Protein AF-A0A961YMP7-F1 (afdb_monomer_lite)

Secondary structure (DSSP, 8-state):
-HHHHHHHHHHHHHHGGG-SS---HHHHHHHHS-HHHHHHHHHHTTT--HHHHHHHHHHHTTSBTTB-HHHHHHHHHTT-TT--HHHHTTTS----TTHHHHHHHHHHHHTT--EEEETTEEEEEPPHHHHHH-TTS-SEEEEEB--TT--STTHHHHB-STT-HHHHHHHHHHHT---SEEEETT--S-EEEEEEEE---SS-----EEEEEEEEETTEEEEEEHHHHHHHHHH----S----------HHHHHHHHHHHHHTTHHHH-TT-SSEEEEEEEEEEE-------

Structure (mmCIF, N/CA/C/O backbone):
data_AF-A0A961YMP7-F1
#
_entry.id   AF-A0A961YMP7-F1
#
loop_
_atom_site.group_PDB
_atom_site.id
_atom_site.type_symbol
_atom_site.label_atom_id
_atom_site.label_alt_id
_atom_site.label_comp_id
_atom_site.label_asym_id
_atom_site.label_entity_id
_atom_site.label_seq_id
_atom_site.pdbx_PDB_ins_code
_atom_site.Cartn_x
_atom_site.Cartn_y
_atom_site.Cartn_z
_atom_site.occupancy
_atom_site.B_iso_or_equiv
_atom_site.auth_seq_id
_atom_site.auth_comp_id
_atom_site.auth_asym_id
_atom_site.auth_atom_id
_atom_site.pdbx_PDB_model_num
ATOM 1 N N . TRP A 1 1 ? 30.054 9.212 2.949 1.00 48.28 1 TRP A N 1
ATOM 2 C CA . TRP A 1 1 ? 29.609 8.802 4.290 1.00 48.28 1 TRP A CA 1
ATOM 3 C C . TRP A 1 1 ? 28.103 8.933 4.406 1.00 48.28 1 TRP A C 1
ATOM 5 O O . TRP A 1 1 ? 27.472 7.913 4.624 1.00 48.28 1 TRP A O 1
ATOM 15 N N . ASP A 1 2 ? 27.522 10.096 4.109 1.00 53.81 2 ASP A N 1
ATOM 16 C CA . ASP A 1 2 ? 26.065 10.318 4.203 1.00 53.81 2 ASP A CA 1
ATOM 17 C C . ASP A 1 2 ? 25.215 9.316 3.402 1.00 53.81 2 ASP A C 1
ATOM 19 O O . ASP A 1 2 ? 24.328 8.696 3.969 1.00 53.81 2 ASP A O 1
ATOM 23 N N . LEU A 1 3 ? 25.553 9.039 2.136 1.00 55.62 3 LEU A N 1
ATOM 24 C CA . LEU A 1 3 ? 24.831 8.044 1.317 1.00 55.62 3 LEU A CA 1
ATOM 25 C C . LEU A 1 3 ? 24.920 6.605 1.858 1.00 55.62 3 LEU A C 1
ATOM 27 O O . LEU A 1 3 ? 24.014 5.801 1.655 1.00 55.62 3 LEU A O 1
ATOM 31 N N . LEU A 1 4 ? 26.021 6.265 2.538 1.00 56.16 4 LEU A N 1
ATOM 32 C CA . LEU A 1 4 ? 26.195 4.948 3.153 1.00 56.16 4 LEU A CA 1
ATOM 33 C C . LEU A 1 4 ? 25.335 4.826 4.402 1.00 56.16 4 LEU A C 1
ATOM 35 O O . LEU A 1 4 ? 24.656 3.816 4.561 1.00 56.16 4 LEU A O 1
ATOM 39 N N . ASN A 1 5 ? 25.338 5.863 5.238 1.00 57.34 5 ASN A N 1
ATOM 40 C CA . ASN A 1 5 ? 24.474 5.930 6.407 1.00 57.34 5 ASN A CA 1
ATOM 41 C C . ASN A 1 5 ? 23.007 5.886 5.986 1.00 57.34 5 ASN A C 1
ATOM 43 O O . ASN A 1 5 ? 22.279 5.042 6.483 1.00 57.34 5 ASN A O 1
ATOM 47 N N . GLU A 1 6 ? 22.600 6.672 4.989 1.00 61.72 6 GLU A N 1
ATOM 48 C CA . GLU A 1 6 ? 21.224 6.679 4.487 1.00 61.72 6 GLU A CA 1
ATOM 49 C C . GLU A 1 6 ? 20.794 5.300 3.950 1.00 61.72 6 GLU A C 1
ATOM 51 O O . GLU A 1 6 ? 19.676 4.844 4.187 1.00 61.72 6 GLU A O 1
ATOM 56 N N . LYS A 1 7 ? 21.685 4.581 3.256 1.00 59.44 7 LYS A N 1
ATOM 57 C CA . LYS A 1 7 ? 21.391 3.231 2.755 1.00 59.44 7 LYS A CA 1
ATOM 58 C C . LYS A 1 7 ? 21.318 2.191 3.877 1.00 59.44 7 LYS A C 1
ATOM 60 O O . LYS A 1 7 ? 20.429 1.341 3.847 1.00 59.44 7 LYS A O 1
ATOM 65 N N . LEU A 1 8 ? 22.219 2.256 4.859 1.00 59.41 8 LEU A N 1
ATOM 66 C CA . LEU A 1 8 ? 22.187 1.387 6.038 1.00 59.41 8 LEU A CA 1
ATOM 67 C C . LEU A 1 8 ? 20.952 1.664 6.899 1.00 59.41 8 LEU A C 1
ATOM 69 O O . LEU A 1 8 ? 20.298 0.716 7.315 1.00 59.41 8 LEU A O 1
ATOM 73 N N . GLU A 1 9 ? 20.571 2.928 7.070 1.00 60.97 9 GLU A N 1
ATOM 74 C CA . GLU A 1 9 ? 19.338 3.338 7.745 1.00 60.97 9 GLU A CA 1
ATOM 75 C C . GLU A 1 9 ? 18.098 2.821 7.012 1.00 60.97 9 GLU A C 1
ATOM 77 O O . GLU A 1 9 ? 17.189 2.304 7.650 1.00 60.97 9 GLU A O 1
ATOM 82 N N . ARG A 1 10 ? 18.058 2.872 5.672 1.00 61.62 10 ARG A N 1
ATOM 83 C CA . ARG A 1 10 ? 16.953 2.290 4.885 1.00 61.62 10 ARG A CA 1
ATOM 84 C C . ARG A 1 10 ? 16.861 0.771 5.034 1.00 61.62 10 ARG A C 1
ATOM 86 O O . ARG A 1 10 ? 15.761 0.236 5.135 1.00 61.62 10 ARG A O 1
ATOM 93 N N . ILE A 1 11 ? 17.997 0.073 5.051 1.00 57.69 11 ILE A N 1
ATOM 94 C CA . ILE A 1 11 ? 18.047 -1.381 5.277 1.00 57.69 11 ILE A CA 1
ATOM 95 C C . ILE A 1 11 ? 17.602 -1.708 6.705 1.00 57.69 11 ILE A C 1
ATOM 97 O O . ILE A 1 11 ? 16.786 -2.605 6.907 1.00 57.69 11 ILE A O 1
ATOM 101 N N . GLN A 1 12 ? 18.081 -0.943 7.684 1.00 55.44 12 GLN A N 1
ATOM 102 C CA . GLN A 1 12 ? 17.675 -1.061 9.075 1.00 55.44 12 GLN A CA 1
ATOM 103 C C . GLN A 1 12 ? 16.184 -0.771 9.243 1.00 55.44 12 GLN A C 1
ATOM 105 O O . GLN A 1 12 ? 15.531 -1.508 9.958 1.00 55.44 12 GLN A O 1
ATOM 110 N N . LEU A 1 13 ? 15.610 0.207 8.540 1.00 57.31 13 LEU A N 1
ATOM 111 C CA . LEU A 1 13 ? 14.168 0.485 8.529 1.00 57.31 13 LEU A CA 1
ATOM 112 C C . LEU A 1 13 ? 13.344 -0.644 7.904 1.00 57.31 13 LEU A C 1
ATOM 114 O O . LEU A 1 13 ? 12.254 -0.952 8.379 1.00 57.31 13 LEU A O 1
ATOM 118 N N . ALA A 1 14 ? 13.856 -1.277 6.849 1.00 55.84 14 ALA A N 1
ATOM 119 C CA . ALA A 1 14 ? 13.194 -2.418 6.225 1.00 55.84 14 ALA A CA 1
ATOM 120 C C . ALA A 1 14 ? 13.209 -3.663 7.132 1.00 55.84 14 ALA A C 1
ATOM 122 O O . ALA A 1 14 ? 12.265 -4.450 7.112 1.00 55.84 14 ALA A O 1
ATOM 123 N N . LEU A 1 15 ? 14.266 -3.832 7.934 1.00 50.31 15 LEU A N 1
ATOM 124 C CA . LEU A 1 15 ? 14.482 -5.002 8.791 1.00 50.31 15 LEU A CA 1
ATOM 125 C C . LEU A 1 15 ? 14.046 -4.799 10.249 1.00 50.31 15 LEU A C 1
ATOM 127 O O . LEU A 1 15 ? 13.767 -5.780 10.931 1.00 50.31 15 LEU A O 1
ATOM 131 N N . SER A 1 16 ? 13.932 -3.556 10.723 1.00 51.56 16 SER A N 1
ATOM 132 C CA . SER A 1 16 ? 13.542 -3.218 12.100 1.00 51.56 16 SER A CA 1
ATOM 133 C C . SER A 1 16 ? 12.117 -3.643 12.426 1.00 51.56 16 SER A C 1
ATOM 135 O O . SER A 1 16 ? 11.803 -3.880 13.586 1.00 51.56 16 SER A O 1
ATOM 137 N N . SER A 1 17 ? 11.273 -3.811 11.406 1.00 49.66 17 SER A N 1
ATOM 138 C CA . SER A 1 17 ? 9.940 -4.408 11.541 1.00 49.66 17 SER A CA 1
ATOM 139 C C . SER A 1 17 ? 9.968 -5.874 12.006 1.00 49.66 17 SER A C 1
ATOM 141 O O . SER A 1 17 ? 8.943 -6.388 12.443 1.00 49.66 17 SER A O 1
ATOM 143 N N . VAL A 1 18 ? 11.127 -6.541 11.932 1.00 45.38 18 VAL A N 1
ATOM 144 C CA . VAL A 1 18 ? 11.309 -7.978 12.204 1.00 45.38 18 VAL A CA 1
ATOM 145 C C . VAL A 1 18 ? 12.296 -8.234 13.361 1.00 45.38 18 VAL A C 1
ATOM 147 O O . VAL A 1 18 ? 12.576 -9.384 13.689 1.00 45.38 18 VAL A O 1
ATOM 150 N N . MET A 1 19 ? 12.839 -7.190 13.997 1.00 46.59 19 MET A N 1
ATOM 151 C CA . MET A 1 19 ? 13.849 -7.313 15.061 1.00 46.59 19 MET A CA 1
ATOM 152 C C . MET A 1 19 ? 13.275 -6.912 16.430 1.00 46.59 19 MET A C 1
ATOM 154 O O . MET A 1 19 ? 12.762 -5.808 16.579 1.00 46.59 19 MET A O 1
ATOM 158 N N . GLU A 1 20 ? 13.381 -7.798 17.432 1.00 41.12 20 GLU A N 1
ATOM 159 C CA . GLU A 1 20 ? 12.905 -7.557 18.812 1.00 41.12 20 GLU A CA 1
ATOM 160 C C . GLU A 1 20 ? 13.875 -6.714 19.664 1.00 41.12 20 GLU A C 1
ATOM 162 O O . GLU A 1 20 ? 13.432 -5.996 20.558 1.00 41.12 20 GLU A O 1
ATOM 167 N N . GLU A 1 21 ? 15.183 -6.738 19.377 1.00 45.03 21 GLU A N 1
ATOM 168 C CA . GLU A 1 21 ? 16.189 -5.900 20.047 1.00 45.03 21 GLU A CA 1
ATOM 169 C C . GLU A 1 21 ? 17.047 -5.127 19.034 1.00 45.03 21 GLU A C 1
ATOM 171 O O . GLU A 1 21 ? 17.413 -5.634 17.970 1.00 45.03 21 GLU A O 1
ATOM 176 N N . GLN A 1 22 ? 17.361 -3.873 19.385 1.00 49.00 22 GLN A N 1
ATOM 177 C CA . GLN A 1 22 ? 18.214 -2.970 18.612 1.00 49.00 22 GLN A CA 1
ATOM 178 C C . GLN A 1 22 ? 19.672 -3.450 18.629 1.00 49.00 22 GLN A C 1
ATOM 180 O O . GLN A 1 22 ? 20.493 -2.952 19.398 1.00 49.00 22 GLN A O 1
ATOM 185 N N . GLU A 1 23 ? 20.026 -4.381 17.750 1.00 52.12 23 GLU A N 1
ATOM 186 C CA . GLU A 1 23 ? 21.413 -4.463 17.300 1.00 52.12 23 GLU A CA 1
ATOM 187 C C . GLU A 1 23 ? 21.659 -3.370 16.261 1.00 52.12 23 GLU A C 1
ATOM 189 O O . GLU A 1 23 ? 20.911 -3.215 15.292 1.00 52.12 23 GLU A O 1
ATOM 194 N N . ASP A 1 24 ? 22.711 -2.582 16.473 1.00 57.22 24 ASP A N 1
ATOM 195 C CA . ASP A 1 24 ? 23.112 -1.546 15.535 1.00 57.22 24 ASP A CA 1
ATOM 196 C C . ASP A 1 24 ? 23.738 -2.213 14.299 1.00 57.22 24 ASP A C 1
ATOM 198 O O . ASP A 1 24 ? 24.937 -2.498 14.237 1.00 57.22 24 ASP A O 1
ATOM 202 N N . ILE A 1 25 ? 22.887 -2.521 13.314 1.00 54.75 25 ILE A N 1
ATOM 203 C CA . ILE A 1 25 ? 23.261 -3.158 12.041 1.00 54.75 25 ILE A CA 1
ATOM 204 C C . ILE A 1 25 ? 24.378 -2.363 11.356 1.00 54.75 25 ILE A C 1
ATOM 206 O O . ILE A 1 25 ? 25.243 -2.950 10.703 1.00 54.75 25 ILE A O 1
ATOM 210 N N . SER A 1 26 ? 24.414 -1.039 11.549 1.00 51.09 26 SER A N 1
ATOM 211 C CA . SER A 1 26 ? 25.484 -0.193 11.030 1.00 51.09 26 SER A CA 1
ATOM 212 C C . SER A 1 26 ? 26.841 -0.563 11.645 1.00 51.09 26 SER A C 1
ATOM 214 O O . SER A 1 26 ? 27.797 -0.782 10.905 1.00 51.09 26 SER A O 1
ATOM 216 N N . GLN A 1 27 ? 26.921 -0.758 12.966 1.00 51.03 27 GLN A N 1
ATOM 217 C CA . GLN A 1 27 ? 28.137 -1.185 13.674 1.00 51.03 27 GLN A CA 1
ATOM 218 C C . GLN A 1 27 ? 28.570 -2.602 13.279 1.00 51.03 27 GLN A C 1
ATOM 220 O O . GLN A 1 27 ? 29.764 -2.857 13.129 1.00 51.03 27 GLN A O 1
ATOM 225 N N . LEU A 1 28 ? 27.621 -3.517 13.062 1.00 52.91 28 LEU A N 1
ATOM 226 C CA . LEU A 1 28 ? 27.904 -4.890 12.624 1.00 52.91 28 LEU A CA 1
ATOM 227 C C . LEU A 1 28 ? 28.474 -4.933 11.201 1.00 52.91 28 LEU A C 1
ATOM 229 O O . LEU A 1 28 ? 29.501 -5.568 10.954 1.00 52.91 28 LEU A O 1
ATOM 233 N N . VAL A 1 29 ? 27.847 -4.211 10.268 1.00 50.56 29 VAL A N 1
ATOM 234 C CA . VAL A 1 29 ? 28.303 -4.126 8.875 1.00 50.56 29 VAL A CA 1
ATOM 235 C C . VAL A 1 29 ? 29.637 -3.380 8.784 1.00 50.56 29 VAL A C 1
ATOM 237 O O . VAL A 1 29 ? 30.525 -3.824 8.057 1.00 50.56 29 VAL A O 1
ATOM 240 N N . ILE A 1 30 ? 29.825 -2.303 9.556 1.00 52.78 30 ILE A N 1
ATOM 241 C CA . ILE A 1 30 ? 31.086 -1.543 9.626 1.00 52.78 30 ILE A CA 1
ATOM 242 C C . ILE A 1 30 ? 32.205 -2.369 10.277 1.00 52.78 30 ILE A C 1
ATOM 244 O O . ILE A 1 30 ? 33.343 -2.318 9.816 1.00 52.78 30 ILE A O 1
ATOM 248 N N . GLY A 1 31 ? 31.900 -3.158 11.308 1.00 47.81 31 GLY A N 1
ATOM 249 C CA . GLY A 1 31 ? 32.867 -4.031 11.975 1.00 47.81 31 GLY A CA 1
ATOM 250 C C . GLY A 1 31 ? 33.333 -5.213 11.117 1.00 47.81 31 GLY A C 1
ATOM 251 O O . GLY A 1 31 ? 34.446 -5.703 11.308 1.00 47.81 31 GLY A O 1
ATOM 252 N N . MET A 1 32 ? 32.512 -5.664 10.160 1.00 45.12 32 MET A N 1
ATOM 253 C CA . MET A 1 32 ? 32.806 -6.813 9.290 1.00 45.12 32 MET A CA 1
ATOM 254 C C . MET A 1 32 ? 33.330 -6.438 7.903 1.00 45.12 32 MET A C 1
ATOM 256 O O . MET A 1 32 ? 34.133 -7.181 7.330 1.00 45.12 32 MET A O 1
ATOM 260 N N . ALA A 1 33 ? 32.896 -5.307 7.344 1.00 46.69 33 ALA A N 1
ATOM 261 C CA . ALA A 1 33 ? 33.472 -4.763 6.127 1.00 46.69 33 ALA A CA 1
ATOM 262 C C . ALA A 1 33 ? 34.900 -4.301 6.440 1.00 46.69 33 ALA A C 1
ATOM 264 O O . ALA A 1 33 ? 35.130 -3.178 6.866 1.00 46.69 33 ALA A O 1
ATOM 265 N N . GLY A 1 34 ? 35.886 -5.185 6.286 1.00 49.06 34 GLY A N 1
ATOM 266 C CA . GLY A 1 34 ? 37.283 -4.829 6.525 1.00 49.06 34 GLY A CA 1
ATOM 267 C C . GLY A 1 34 ? 37.702 -3.572 5.746 1.00 49.06 34 GLY A C 1
ATOM 268 O O . GLY A 1 34 ? 37.091 -3.212 4.736 1.00 49.06 34 GLY A O 1
ATOM 269 N N . ASN A 1 35 ? 38.788 -2.922 6.184 1.00 49.12 35 ASN A N 1
ATOM 270 C CA . ASN A 1 35 ? 39.293 -1.651 5.635 1.00 49.12 35 ASN A CA 1
ATOM 271 C C . ASN A 1 35 ? 39.404 -1.592 4.091 1.00 49.12 35 ASN A C 1
ATOM 273 O O . ASN A 1 35 ? 39.455 -0.500 3.530 1.00 49.12 35 ASN A O 1
ATOM 277 N N . SER A 1 36 ? 39.449 -2.730 3.388 1.00 46.66 36 SER A N 1
ATOM 278 C CA . SER A 1 36 ? 39.498 -2.813 1.924 1.00 46.66 36 SER A CA 1
ATOM 279 C C . SER A 1 36 ? 38.239 -2.289 1.224 1.00 46.66 36 SER A C 1
ATOM 281 O O . SER A 1 36 ? 38.380 -1.578 0.235 1.00 46.66 36 SER A O 1
ATOM 283 N N . LEU A 1 37 ? 37.035 -2.559 1.742 1.00 53.84 37 LEU A N 1
ATOM 284 C CA . LEU A 1 37 ? 35.782 -2.077 1.140 1.00 53.84 37 LEU A CA 1
ATOM 285 C C . LEU A 1 37 ? 35.683 -0.546 1.226 1.00 53.84 37 LEU A C 1
ATOM 287 O O . LEU A 1 37 ? 35.343 0.130 0.256 1.00 53.84 37 LEU A O 1
ATOM 291 N N . PHE A 1 38 ? 36.030 0.010 2.386 1.00 56.12 38 PHE A N 1
ATOM 292 C CA . PHE A 1 38 ? 36.036 1.454 2.603 1.00 56.12 38 PHE A CA 1
ATOM 293 C C . PHE A 1 38 ? 37.090 2.154 1.745 1.00 56.12 38 PHE A C 1
ATOM 295 O O . PHE A 1 38 ? 36.809 3.202 1.169 1.00 56.12 38 PHE A O 1
ATOM 302 N N . ASN A 1 39 ? 38.270 1.549 1.588 1.00 54.84 39 ASN A N 1
ATOM 303 C CA . ASN A 1 39 ? 39.307 2.074 0.703 1.00 54.84 39 ASN A CA 1
ATOM 304 C C . ASN A 1 39 ? 38.879 2.052 -0.772 1.00 54.84 39 ASN A C 1
ATOM 306 O O . ASN A 1 39 ? 39.210 2.977 -1.510 1.00 54.84 39 ASN A O 1
ATOM 310 N N . GLU A 1 40 ? 38.118 1.051 -1.211 1.00 56.97 40 GLU A N 1
ATOM 311 C CA . GLU A 1 40 ? 37.612 0.941 -2.585 1.00 56.97 40 GLU A CA 1
ATOM 312 C C . GLU A 1 40 ? 36.464 1.932 -2.861 1.00 56.97 40 GLU A C 1
ATOM 314 O O . GLU A 1 40 ? 36.505 2.671 -3.845 1.00 56.97 40 GLU A O 1
ATOM 319 N N . LEU A 1 41 ? 35.510 2.066 -1.931 1.00 58.28 41 LEU A N 1
ATOM 320 C CA . LEU A 1 41 ? 34.447 3.081 -1.998 1.00 58.28 41 LEU A CA 1
ATOM 321 C C . LEU A 1 41 ? 35.001 4.516 -1.960 1.00 58.28 41 LEU A C 1
ATOM 323 O O . LEU A 1 41 ? 34.471 5.418 -2.614 1.00 58.28 41 LEU A O 1
ATOM 327 N N . PHE A 1 42 ? 36.075 4.748 -1.204 1.00 57.69 42 PHE A N 1
ATOM 328 C CA . PHE A 1 42 ? 36.669 6.076 -1.052 1.00 57.69 42 PHE A CA 1
ATOM 329 C C . PHE A 1 42 ? 37.652 6.430 -2.174 1.00 57.69 42 PHE A C 1
ATOM 331 O O . PHE A 1 42 ? 37.742 7.590 -2.564 1.00 57.69 42 PHE A O 1
ATOM 338 N N . SER A 1 43 ? 38.365 5.450 -2.734 1.00 60.09 43 SER A N 1
ATOM 339 C CA . SER A 1 43 ? 39.231 5.673 -3.900 1.00 60.09 43 SER A CA 1
ATOM 340 C C . SER A 1 43 ? 38.429 5.808 -5.196 1.00 60.09 43 SER A C 1
ATOM 342 O O . SER A 1 43 ? 38.758 6.657 -6.021 1.00 60.09 43 SER A O 1
ATOM 344 N N . GLY A 1 44 ? 37.337 5.050 -5.350 1.00 55.53 44 GLY A N 1
ATOM 345 C CA . GLY A 1 44 ? 36.472 5.097 -6.531 1.00 55.53 44 GLY A CA 1
ATOM 346 C C . GLY A 1 44 ? 35.552 6.322 -6.615 1.00 55.53 44 GLY A C 1
ATOM 347 O O . GLY A 1 44 ? 35.072 6.647 -7.699 1.00 55.53 44 GLY A O 1
ATOM 348 N N . SER A 1 45 ? 35.340 7.031 -5.499 1.00 53.88 45 SER A N 1
ATOM 349 C CA . SER A 1 45 ? 34.538 8.264 -5.445 1.00 53.88 45 SER A CA 1
ATOM 350 C C . SER A 1 45 ? 35.340 9.547 -5.694 1.00 53.88 45 SER A C 1
ATOM 352 O O . SER A 1 45 ? 34.743 10.614 -5.867 1.00 53.88 45 SER A O 1
ATOM 354 N N . GLN A 1 46 ? 36.678 9.482 -5.757 1.00 48.56 46 GLN A N 1
ATOM 355 C CA . GLN A 1 46 ? 37.497 10.667 -6.020 1.00 48.56 46 GLN A CA 1
ATOM 356 C C . GLN A 1 46 ? 37.319 11.164 -7.461 1.00 48.56 46 GLN A C 1
ATOM 358 O O . GLN A 1 46 ? 37.624 10.467 -8.425 1.00 48.56 46 GLN A O 1
ATOM 363 N N . GLY A 1 47 ? 36.854 12.410 -7.602 1.00 54.91 47 GLY A N 1
ATOM 364 C CA . GLY A 1 47 ? 36.704 13.093 -8.893 1.00 54.91 47 GLY A CA 1
ATOM 365 C C . GLY A 1 47 ? 35.307 13.018 -9.520 1.00 54.91 47 GLY A C 1
ATOM 366 O O . GLY A 1 47 ? 35.111 13.555 -10.610 1.00 54.91 47 GLY A O 1
ATOM 367 N N . LEU A 1 48 ? 34.327 12.400 -8.850 1.00 58.19 48 LEU A N 1
ATOM 368 C CA . LEU A 1 48 ? 32.930 12.381 -9.296 1.00 58.19 48 LEU A CA 1
ATOM 369 C C . LEU A 1 48 ? 32.167 13.613 -8.786 1.00 58.19 48 LEU A C 1
ATOM 371 O O . LEU A 1 48 ? 32.295 14.010 -7.631 1.00 58.19 48 LEU A O 1
ATOM 375 N N . SER A 1 49 ? 31.352 14.223 -9.649 1.00 55.38 49 SER A N 1
ATOM 376 C CA . SER A 1 49 ? 30.436 15.307 -9.269 1.00 55.38 49 SER A CA 1
ATOM 377 C C . SER A 1 49 ? 29.271 14.772 -8.424 1.00 55.38 49 SER A C 1
ATOM 379 O O . SER A 1 49 ? 28.830 13.646 -8.660 1.00 55.38 49 SER A O 1
ATOM 381 N N . ASN A 1 50 ? 28.727 15.580 -7.500 1.00 54.00 50 ASN A N 1
ATOM 382 C CA . ASN A 1 50 ? 27.652 15.179 -6.569 1.00 54.00 50 ASN A CA 1
ATOM 383 C C . ASN A 1 50 ? 26.480 14.439 -7.248 1.00 54.00 50 ASN A C 1
ATOM 385 O O . ASN A 1 50 ? 26.047 13.406 -6.746 1.00 54.00 50 ASN A O 1
ATOM 389 N N . ASP A 1 51 ? 26.043 14.882 -8.431 1.00 54.31 51 ASP A N 1
ATOM 390 C CA . ASP A 1 51 ? 24.930 14.255 -9.169 1.00 54.31 51 ASP A CA 1
ATOM 391 C C . ASP A 1 51 ? 25.233 12.835 -9.683 1.00 54.31 51 ASP A C 1
ATOM 393 O O . ASP A 1 51 ? 24.331 12.019 -9.859 1.00 54.31 51 ASP A O 1
ATOM 397 N N . ARG A 1 52 ? 26.507 12.518 -9.946 1.00 56.25 52 ARG A N 1
ATOM 398 C CA . ARG A 1 52 ? 26.949 11.188 -10.412 1.00 56.25 52 ARG A CA 1
ATOM 399 C C . ARG A 1 52 ? 27.388 10.291 -9.266 1.00 56.25 52 ARG A C 1
ATOM 401 O O . ARG A 1 52 ? 27.457 9.078 -9.441 1.00 56.25 52 ARG A O 1
ATOM 408 N N . LEU A 1 53 ? 27.678 10.891 -8.115 1.00 53.09 53 LEU A N 1
ATOM 409 C CA . LEU A 1 53 ? 28.150 10.202 -6.928 1.00 53.09 53 LEU A CA 1
ATOM 410 C C . LEU A 1 53 ? 27.048 9.320 -6.334 1.00 53.09 53 LEU A C 1
ATOM 412 O O . LEU A 1 53 ? 27.350 8.195 -5.967 1.00 53.09 53 LEU A O 1
ATOM 416 N N . GLY A 1 54 ? 25.783 9.760 -6.351 1.00 55.25 54 GLY A N 1
ATOM 417 C CA . GLY A 1 54 ? 24.634 8.937 -5.942 1.00 55.25 54 GLY A CA 1
ATOM 418 C C . GLY A 1 54 ? 24.465 7.676 -6.796 1.00 55.25 54 GLY A C 1
ATOM 419 O O . GLY A 1 54 ? 24.524 6.567 -6.280 1.00 55.25 54 GLY A O 1
ATOM 420 N N . ALA A 1 55 ? 24.374 7.829 -8.120 1.00 57.88 55 ALA A N 1
ATOM 421 C CA . ALA A 1 55 ? 24.202 6.697 -9.037 1.00 57.88 55 ALA A CA 1
ATOM 422 C C . ALA A 1 55 ? 25.403 5.730 -9.040 1.00 57.88 55 ALA A C 1
ATOM 424 O O . ALA A 1 55 ? 25.228 4.513 -9.098 1.00 57.88 55 ALA A O 1
ATOM 425 N N . TRP A 1 56 ? 26.627 6.263 -8.959 1.00 62.03 56 TRP A N 1
ATOM 426 C CA . TRP A 1 56 ? 27.836 5.451 -8.818 1.00 62.03 56 TRP A CA 1
ATOM 427 C C . TRP A 1 56 ? 27.866 4.719 -7.473 1.00 62.03 56 TRP A C 1
ATOM 429 O O . TRP A 1 56 ? 28.210 3.541 -7.431 1.00 62.03 56 TRP A O 1
ATOM 439 N N . PHE A 1 57 ? 27.467 5.388 -6.388 1.00 57.56 57 PHE A N 1
ATOM 440 C CA . PHE A 1 57 ? 27.403 4.802 -5.054 1.00 57.56 57 PHE A CA 1
ATOM 441 C C . PHE A 1 57 ? 26.358 3.686 -4.984 1.00 57.56 57 PHE A C 1
ATOM 443 O O . PHE A 1 57 ? 26.664 2.612 -4.472 1.00 57.56 57 PHE A O 1
ATOM 450 N N . ASP A 1 58 ? 25.168 3.884 -5.554 1.00 58.09 58 ASP A N 1
ATOM 451 C CA . ASP A 1 58 ? 24.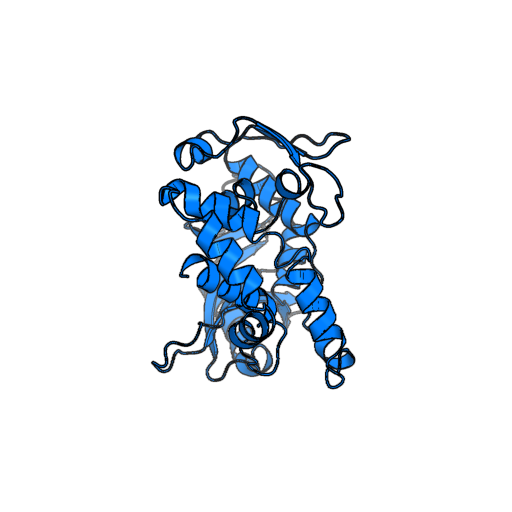119 2.862 -5.624 1.00 58.09 58 ASP A CA 1
ATOM 452 C C . ASP A 1 58 ? 24.580 1.623 -6.397 1.00 58.09 58 ASP A C 1
ATOM 454 O O . ASP A 1 58 ? 24.338 0.496 -5.962 1.00 58.09 58 ASP A O 1
ATOM 458 N N . GLN A 1 59 ? 25.310 1.829 -7.496 1.00 57.41 59 GLN A N 1
ATOM 459 C CA . GLN A 1 59 ? 25.894 0.759 -8.300 1.00 57.41 59 GLN A CA 1
ATOM 460 C C . GLN A 1 59 ? 27.052 0.046 -7.581 1.00 57.41 59 GLN A C 1
ATOM 462 O O . GLN A 1 59 ? 27.124 -1.180 -7.608 1.00 57.41 59 GLN A O 1
ATOM 467 N N . ALA A 1 60 ? 27.942 0.787 -6.917 1.00 52.53 60 ALA A N 1
ATOM 468 C CA . ALA A 1 60 ? 29.095 0.242 -6.197 1.00 52.53 60 ALA A CA 1
ATOM 469 C C . ALA A 1 60 ? 28.692 -0.495 -4.908 1.00 52.53 60 ALA A C 1
ATOM 471 O O . ALA A 1 60 ? 29.341 -1.457 -4.511 1.00 52.53 60 ALA A O 1
ATOM 472 N N . THR A 1 61 ? 27.598 -0.075 -4.269 1.00 52.81 61 THR A N 1
ATOM 473 C CA . THR A 1 61 ? 27.056 -0.693 -3.047 1.00 52.81 61 THR A CA 1
ATOM 474 C C . THR A 1 61 ? 25.922 -1.680 -3.316 1.00 52.81 61 THR A C 1
ATOM 476 O O . THR A 1 61 ? 25.281 -2.148 -2.376 1.00 52.81 61 THR A O 1
ATOM 479 N N . ALA A 1 62 ? 25.647 -2.006 -4.583 1.00 50.12 62 ALA A N 1
ATOM 480 C CA . ALA A 1 62 ? 24.766 -3.118 -4.943 1.00 50.12 62 ALA A CA 1
ATOM 481 C C . ALA A 1 62 ? 25.338 -4.469 -4.467 1.00 50.12 62 ALA A C 1
ATOM 483 O O . ALA A 1 62 ? 24.590 -5.402 -4.200 1.00 50.12 62 ALA A O 1
ATOM 484 N N . THR A 1 63 ? 26.661 -4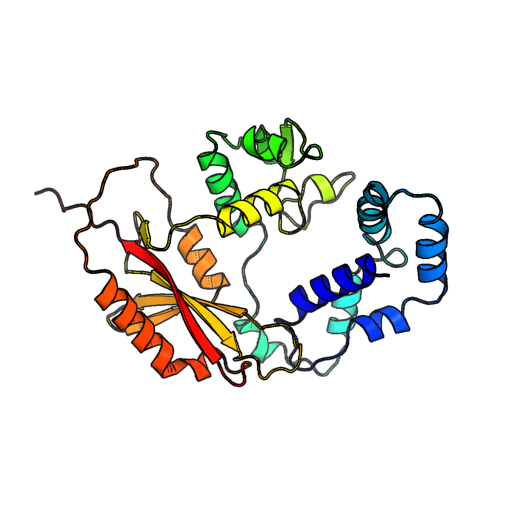.549 -4.299 1.00 48.72 63 THR A N 1
ATOM 485 C CA . THR A 1 63 ? 27.375 -5.696 -3.729 1.00 48.72 63 THR A CA 1
ATOM 486 C C . THR A 1 63 ? 28.422 -5.188 -2.740 1.00 48.72 63 THR A C 1
ATOM 488 O O . THR A 1 63 ? 29.392 -4.555 -3.154 1.00 48.72 63 THR A O 1
ATOM 491 N N . LEU A 1 64 ? 28.271 -5.452 -1.441 1.00 46.28 64 LEU A N 1
ATOM 492 C CA . LEU A 1 64 ? 29.323 -5.146 -0.464 1.00 46.28 64 LEU A CA 1
ATOM 493 C C . LEU A 1 64 ? 30.307 -6.324 -0.451 1.00 46.28 64 LEU A C 1
ATOM 495 O O . LEU A 1 64 ? 29.962 -7.428 -0.038 1.00 46.28 64 LEU A O 1
ATOM 499 N N . GLY A 1 65 ? 31.528 -6.120 -0.957 1.00 46.22 65 GLY A N 1
ATOM 500 C CA . GLY A 1 65 ? 32.577 -7.151 -0.950 1.00 46.22 65 GLY A CA 1
ATOM 501 C C . GLY A 1 65 ? 32.293 -8.359 -1.854 1.00 46.22 65 GLY A C 1
ATOM 502 O O . GLY A 1 65 ? 32.744 -9.465 -1.564 1.00 46.22 65 GLY A O 1
ATOM 503 N N . GLY A 1 66 ? 31.526 -8.169 -2.935 1.00 46.59 66 GLY A N 1
ATOM 504 C CA . GLY A 1 66 ? 31.175 -9.233 -3.884 1.00 46.59 66 GLY A CA 1
ATOM 505 C C . GLY A 1 66 ? 30.017 -10.139 -3.446 1.00 46.59 66 GLY A C 1
ATOM 506 O O . GLY A 1 66 ? 29.747 -11.127 -4.125 1.00 46.59 66 GLY A O 1
ATOM 507 N N . ARG A 1 67 ? 29.323 -9.810 -2.347 1.00 44.47 67 ARG A N 1
ATOM 508 C CA . ARG A 1 67 ? 28.085 -10.474 -1.912 1.00 44.47 67 ARG A CA 1
ATOM 509 C C . ARG A 1 67 ? 26.938 -9.474 -1.802 1.00 44.47 67 ARG A C 1
ATOM 511 O O . ARG A 1 67 ? 27.158 -8.287 -1.547 1.00 44.47 67 ARG A O 1
ATOM 518 N N . ASP A 1 68 ? 25.721 -9.956 -2.032 1.00 49.78 68 ASP A N 1
ATOM 519 C CA . ASP A 1 68 ? 24.504 -9.175 -1.833 1.00 49.78 68 ASP A CA 1
ATOM 520 C C . ASP A 1 68 ? 24.350 -8.869 -0.331 1.00 49.78 68 ASP A C 1
ATOM 522 O O . ASP A 1 68 ? 24.514 -9.737 0.534 1.00 49.78 68 ASP A O 1
ATOM 526 N N . VAL A 1 69 ? 24.094 -7.601 -0.016 1.00 48.56 69 VAL A N 1
ATOM 527 C CA . VAL A 1 69 ? 23.963 -7.091 1.357 1.00 48.56 69 VAL A CA 1
ATOM 528 C C . VAL A 1 69 ? 22.780 -7.743 2.064 1.00 48.56 69 VAL A C 1
ATOM 530 O O . VAL A 1 69 ? 22.873 -8.102 3.235 1.00 48.56 69 VAL A O 1
ATOM 533 N N . VAL A 1 70 ? 21.686 -7.950 1.336 1.00 45.97 70 VAL A N 1
ATOM 534 C CA . VAL A 1 70 ? 20.466 -8.581 1.837 1.00 45.97 70 VAL A CA 1
ATOM 535 C C . VAL A 1 70 ? 20.708 -10.065 2.090 1.00 45.97 70 VAL A C 1
ATOM 537 O O . VAL A 1 70 ? 20.236 -10.600 3.089 1.00 45.97 70 VAL A O 1
ATOM 540 N N . GLU A 1 71 ? 21.482 -10.728 1.230 1.00 49.91 71 GLU A N 1
ATOM 541 C CA . GLU A 1 71 ? 21.847 -12.140 1.392 1.00 49.91 71 GLU A CA 1
ATOM 542 C C . GLU A 1 71 ? 22.803 -12.347 2.573 1.00 49.91 71 GLU A C 1
ATOM 544 O O . GLU A 1 71 ? 22.594 -13.243 3.386 1.00 49.91 71 GLU A O 1
ATOM 549 N N . THR A 1 72 ? 23.775 -11.450 2.750 1.00 52.06 72 THR A N 1
ATOM 550 C CA . THR A 1 72 ? 24.708 -11.470 3.889 1.00 52.06 72 THR A CA 1
ATOM 551 C C . THR A 1 72 ? 23.974 -11.256 5.214 1.00 52.06 72 THR A C 1
ATOM 553 O O . THR A 1 72 ? 24.218 -11.969 6.186 1.00 52.06 72 THR A O 1
ATOM 556 N N . VAL A 1 73 ? 23.026 -10.314 5.252 1.00 49.75 73 VAL A N 1
ATOM 557 C CA . VAL A 1 73 ? 22.187 -10.063 6.432 1.00 49.75 73 VAL A CA 1
ATOM 558 C C . VAL A 1 73 ? 21.220 -11.226 6.689 1.00 49.75 73 VAL A C 1
ATOM 560 O O . VAL A 1 73 ? 21.022 -11.614 7.837 1.00 49.75 73 VAL A O 1
ATOM 563 N N . ARG A 1 74 ? 20.677 -11.855 5.639 1.00 45.94 74 ARG A N 1
ATOM 564 C CA . ARG A 1 74 ? 19.829 -13.056 5.740 1.00 45.94 74 ARG A CA 1
ATOM 565 C C . ARG A 1 74 ? 20.597 -14.272 6.273 1.00 45.94 74 ARG A C 1
ATOM 567 O O . ARG A 1 74 ? 20.047 -15.009 7.086 1.00 45.94 74 ARG A O 1
ATOM 574 N N . GLU A 1 75 ? 21.843 -14.485 5.850 1.00 50.66 75 GLU A N 1
ATOM 575 C CA . GLU A 1 75 ? 22.713 -15.548 6.378 1.00 50.66 75 GLU A CA 1
ATOM 576 C C . GLU A 1 75 ? 23.130 -15.287 7.835 1.00 50.66 75 GLU A C 1
ATOM 578 O O . GLU A 1 75 ? 23.173 -16.220 8.637 1.00 50.66 75 GLU A O 1
ATOM 583 N N . LEU A 1 76 ? 23.388 -14.025 8.199 1.00 44.62 76 LEU A N 1
ATOM 584 C CA . LEU A 1 76 ? 23.707 -13.615 9.571 1.00 44.62 76 LEU A CA 1
ATOM 585 C C . LEU A 1 76 ? 22.521 -13.818 10.519 1.00 44.62 76 LEU A C 1
ATOM 587 O O . LEU A 1 76 ? 22.675 -14.475 11.547 1.00 44.62 76 LEU A O 1
ATOM 591 N N . LEU A 1 77 ? 21.328 -13.351 10.143 1.00 44.06 77 LEU A N 1
ATOM 592 C CA . LEU A 1 77 ? 20.093 -13.571 10.907 1.00 44.06 77 LEU A CA 1
ATOM 593 C C . LEU A 1 77 ? 19.691 -15.057 10.947 1.00 44.06 77 LEU A C 1
ATOM 595 O O . LEU A 1 77 ? 19.073 -15.504 11.908 1.00 44.06 77 LEU A O 1
ATOM 599 N N . GLY A 1 78 ? 20.090 -15.844 9.941 1.00 39.09 78 GLY A N 1
ATOM 600 C CA . GLY A 1 78 ? 19.904 -17.297 9.900 1.00 39.09 78 GLY A CA 1
ATOM 601 C C . GLY A 1 78 ? 20.809 -18.096 10.847 1.00 39.09 78 GLY A C 1
ATOM 602 O O . GLY A 1 78 ? 20.518 -19.261 11.108 1.00 39.09 78 GLY A O 1
ATOM 603 N N . ASN A 1 79 ? 21.878 -17.494 11.385 1.00 38.53 79 ASN A N 1
ATOM 604 C CA . ASN A 1 79 ? 22.824 -18.155 12.293 1.00 38.53 79 ASN A CA 1
ATOM 605 C C . ASN A 1 79 ? 22.683 -17.735 13.766 1.00 38.53 79 ASN A C 1
ATOM 607 O O . ASN A 1 79 ? 23.333 -18.329 14.631 1.00 38.53 79 ASN A O 1
ATOM 611 N N . VAL A 1 80 ? 21.829 -16.760 14.096 1.00 37.06 80 VAL A N 1
ATOM 612 C CA . VAL A 1 80 ? 21.595 -16.381 15.496 1.00 37.06 80 VAL A CA 1
ATOM 613 C C . VAL A 1 80 ? 20.672 -17.416 16.135 1.00 37.06 80 VAL A C 1
ATOM 615 O O . VAL A 1 80 ? 19.453 -17.389 15.990 1.00 37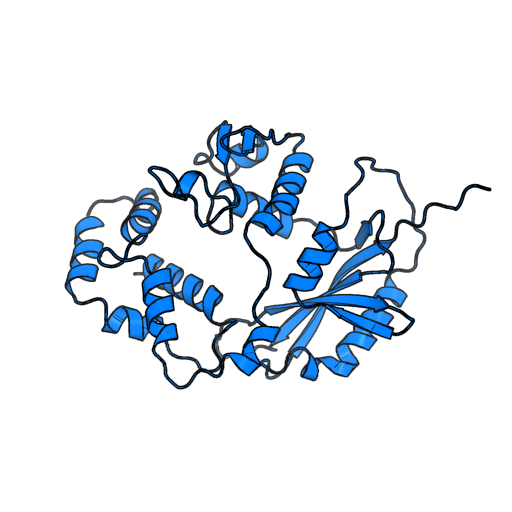.06 80 VAL A O 1
ATOM 618 N N . SER A 1 81 ? 21.267 -18.356 16.868 1.00 36.91 81 SER A N 1
ATOM 619 C CA . SER A 1 81 ? 20.619 -19.508 17.518 1.00 36.91 81 SER A CA 1
ATOM 620 C C . SER A 1 81 ? 19.685 -19.140 18.694 1.00 36.91 81 SER A C 1
ATOM 622 O O . SER A 1 81 ? 19.524 -19.917 19.634 1.00 36.91 81 SER A O 1
ATOM 624 N N . ARG A 1 82 ? 19.087 -17.944 18.666 1.00 38.53 82 ARG A N 1
ATOM 625 C CA . ARG A 1 82 ? 18.140 -17.402 19.652 1.00 38.53 82 ARG A CA 1
ATOM 626 C C . ARG A 1 82 ? 16.867 -16.818 19.025 1.00 38.53 82 ARG A C 1
ATOM 628 O O . ARG A 1 82 ? 16.134 -16.119 19.706 1.00 38.53 82 ARG A O 1
ATOM 635 N N . PHE A 1 83 ? 16.586 -17.120 17.759 1.00 37.22 83 PHE A N 1
ATOM 636 C CA . PHE A 1 83 ? 15.354 -16.696 17.094 1.00 37.22 83 PHE A CA 1
ATOM 637 C C . PHE A 1 83 ? 14.301 -17.809 17.107 1.00 37.22 83 PHE A C 1
ATOM 639 O O . PHE A 1 83 ? 14.479 -18.850 16.470 1.00 37.22 83 PHE A O 1
ATOM 646 N N . ASP A 1 84 ? 13.186 -17.582 17.806 1.00 35.97 84 ASP A N 1
ATOM 647 C CA . ASP A 1 84 ? 12.027 -18.476 17.766 1.00 35.97 84 ASP A CA 1
ATOM 648 C C . ASP A 1 84 ? 11.055 -18.055 16.649 1.00 35.97 84 ASP A C 1
ATOM 650 O O . ASP A 1 84 ? 10.074 -17.331 16.836 1.00 35.97 84 ASP A O 1
ATOM 654 N N . PHE A 1 85 ? 11.340 -18.536 15.437 1.00 35.69 85 PHE A N 1
ATOM 655 C CA . PHE A 1 85 ? 10.520 -18.313 14.242 1.00 35.69 85 PHE A CA 1
ATOM 656 C C . PHE A 1 85 ? 9.087 -18.869 14.354 1.00 35.69 85 PHE A C 1
ATOM 658 O O . PHE A 1 85 ? 8.253 -18.564 13.497 1.00 35.69 85 PHE A O 1
ATOM 665 N N . GLN A 1 86 ? 8.763 -19.672 15.378 1.00 34.31 86 GLN A N 1
ATOM 666 C CA . GLN A 1 86 ? 7.403 -20.190 15.561 1.00 34.31 86 GLN A CA 1
ATOM 667 C C . GLN A 1 86 ? 6.424 -19.128 16.083 1.00 34.31 86 GLN A C 1
ATOM 669 O O . GLN A 1 86 ? 5.227 -19.235 15.806 1.00 34.31 86 GLN A O 1
ATOM 674 N N . GLN A 1 87 ? 6.906 -18.087 16.777 1.00 37.38 87 GLN A N 1
ATOM 675 C CA . GLN A 1 87 ? 6.065 -16.976 17.247 1.00 37.38 87 GLN A CA 1
ATOM 676 C C . GLN A 1 87 ? 5.943 -15.837 16.217 1.00 37.38 87 GLN A C 1
ATOM 678 O O . GLN A 1 87 ? 4.840 -15.331 16.018 1.00 37.38 87 GLN A O 1
ATOM 683 N N . VAL A 1 88 ? 7.014 -15.510 15.480 1.00 36.22 88 VAL A N 1
ATOM 684 C CA . VAL A 1 88 ? 7.068 -14.366 14.532 1.00 36.22 88 VAL A CA 1
ATOM 685 C C . VAL A 1 88 ? 6.423 -14.661 13.164 1.00 36.22 88 VAL A C 1
ATOM 687 O O . VAL A 1 88 ? 6.077 -13.752 12.412 1.00 36.22 88 VAL A O 1
ATOM 690 N N . GLY A 1 89 ? 6.170 -15.930 12.825 1.00 36.19 89 GLY A N 1
ATOM 691 C CA . GLY A 1 89 ? 5.566 -16.311 11.537 1.00 36.19 89 GLY A CA 1
ATOM 692 C C . GLY A 1 89 ? 4.155 -15.751 11.270 1.00 36.19 89 GLY A C 1
ATOM 693 O O . GLY A 1 89 ? 3.659 -15.857 10.146 1.00 36.19 89 GLY A O 1
ATOM 694 N N . LYS A 1 90 ? 3.491 -15.173 12.282 1.00 41.84 90 LYS A N 1
ATOM 695 C CA . LYS A 1 90 ? 2.192 -14.496 12.136 1.00 41.84 90 LYS A CA 1
ATOM 696 C C . LYS A 1 90 ? 2.309 -13.027 11.727 1.00 41.84 90 LYS A C 1
ATOM 698 O O . LYS A 1 90 ? 1.431 -12.564 11.005 1.00 41.84 90 LYS A O 1
ATOM 703 N N . ASP A 1 91 ? 3.364 -12.336 12.154 1.00 44.75 91 ASP A N 1
ATOM 704 C CA . ASP A 1 91 ? 3.557 -10.901 11.906 1.00 44.75 91 ASP A CA 1
ATOM 705 C C . ASP A 1 91 ? 4.433 -10.621 10.675 1.00 44.75 91 ASP A C 1
ATOM 707 O O . ASP A 1 91 ? 4.517 -9.483 10.221 1.00 44.75 91 ASP A O 1
ATOM 711 N N . LEU A 1 92 ? 5.042 -11.655 10.079 1.00 46.97 92 LEU A N 1
ATOM 712 C CA . LEU A 1 92 ? 5.776 -11.501 8.826 1.00 46.97 92 LEU A CA 1
ATOM 713 C C . LEU A 1 92 ? 4.807 -11.166 7.672 1.00 46.97 92 LEU A C 1
ATOM 715 O O . LEU A 1 92 ? 3.866 -11.938 7.438 1.00 46.97 92 LEU A O 1
ATOM 719 N N . PRO A 1 93 ? 5.046 -10.084 6.904 1.00 57.84 93 PRO A N 1
ATOM 720 C CA . PRO A 1 93 ? 4.248 -9.769 5.728 1.00 57.84 93 PRO A CA 1
ATOM 721 C C . PRO A 1 93 ? 4.251 -10.950 4.755 1.00 57.84 93 PRO A C 1
ATOM 723 O O . PRO A 1 93 ? 5.302 -11.393 4.291 1.00 57.84 93 PRO A O 1
ATOM 726 N N . LYS A 1 94 ? 3.062 -11.462 4.430 1.00 66.00 94 LYS A N 1
ATOM 727 C CA . LYS A 1 94 ? 2.883 -12.571 3.472 1.00 66.00 94 LYS A CA 1
ATOM 728 C C . LYS A 1 94 ? 2.696 -12.088 2.032 1.00 66.00 94 LYS A C 1
ATOM 730 O O . LYS A 1 94 ? 2.234 -12.848 1.187 1.00 66.00 94 LYS A O 1
ATOM 735 N N . VAL A 1 95 ? 3.008 -10.820 1.787 1.00 72.56 95 VAL A N 1
ATOM 736 C CA . VAL A 1 95 ? 2.903 -10.150 0.489 1.00 72.56 95 VAL A CA 1
ATOM 737 C C . VAL A 1 95 ? 4.235 -10.208 -0.250 1.00 72.56 95 VAL A C 1
ATOM 739 O O . VAL A 1 95 ? 5.303 -10.174 0.364 1.00 72.56 95 VAL A O 1
ATOM 742 N N . ASP A 1 96 ? 4.170 -10.273 -1.573 1.00 75.69 96 ASP A N 1
ATOM 743 C CA . ASP A 1 96 ? 5.343 -10.309 -2.448 1.00 75.69 96 ASP A CA 1
ATOM 744 C C . ASP A 1 96 ? 5.237 -9.240 -3.553 1.00 75.69 96 ASP A C 1
ATOM 746 O O . ASP A 1 96 ? 4.245 -8.518 -3.651 1.00 75.69 96 ASP A O 1
ATOM 750 N N . LEU A 1 97 ? 6.265 -9.093 -4.395 1.00 82.31 97 LEU A N 1
ATOM 751 C CA . LEU A 1 97 ? 6.274 -8.105 -5.480 1.00 82.31 97 LEU A CA 1
ATOM 752 C C . LEU A 1 97 ? 5.027 -8.138 -6.379 1.00 82.31 97 LEU A C 1
ATOM 754 O O . LEU A 1 97 ? 4.561 -7.050 -6.723 1.00 82.31 97 LEU A O 1
ATOM 758 N N . PRO A 1 98 ? 4.452 -9.298 -6.758 1.00 85.25 98 PRO A N 1
ATOM 759 C CA . PRO A 1 98 ? 3.245 -9.326 -7.584 1.00 85.25 98 PRO A CA 1
ATOM 760 C C . PRO A 1 98 ? 2.060 -8.561 -6.982 1.00 85.25 98 PRO A C 1
ATOM 762 O O . PRO A 1 98 ? 1.256 -7.995 -7.724 1.00 85.25 98 PRO A O 1
ATOM 765 N N . ASP A 1 99 ? 1.973 -8.470 -5.651 1.00 83.00 99 ASP A N 1
ATOM 766 C CA . ASP A 1 99 ? 0.914 -7.717 -4.971 1.00 83.00 99 ASP A CA 1
ATOM 767 C C . ASP A 1 99 ? 1.013 -6.206 -5.226 1.00 83.00 99 ASP A C 1
ATOM 769 O O . ASP A 1 99 ? 0.025 -5.484 -5.097 1.00 83.00 99 ASP A O 1
ATOM 773 N N . LEU A 1 100 ? 2.183 -5.718 -5.646 1.00 88.56 100 LEU A N 1
ATOM 774 C CA . LEU A 1 100 ? 2.419 -4.317 -5.991 1.00 88.56 100 LEU A CA 1
ATOM 775 C C . LEU A 1 100 ? 2.039 -3.980 -7.441 1.00 88.56 100 LEU A C 1
ATOM 777 O O . LEU A 1 100 ? 1.898 -2.800 -7.782 1.00 88.56 100 LEU A O 1
ATOM 781 N N . GLU A 1 101 ? 1.838 -4.985 -8.303 1.00 89.88 101 GLU A N 1
ATOM 782 C CA . GLU A 1 101 ? 1.511 -4.769 -9.718 1.00 89.88 101 GLU A CA 1
ATOM 783 C C . GLU A 1 101 ? 0.197 -4.001 -9.878 1.00 89.88 101 GLU A C 1
ATOM 785 O O . GLU A 1 101 ? 0.090 -3.111 -10.730 1.00 89.88 101 GLU A O 1
ATOM 790 N N . ARG A 1 102 ? -0.809 -4.325 -9.052 1.00 87.88 102 ARG A N 1
ATOM 791 C CA . ARG A 1 102 ? -2.130 -3.682 -9.109 1.00 87.88 102 ARG A CA 1
ATOM 792 C C . ARG A 1 102 ? -2.026 -2.198 -8.802 1.00 87.88 102 ARG A C 1
ATOM 794 O O . ARG A 1 102 ? -2.475 -1.388 -9.613 1.00 87.88 102 ARG A O 1
ATOM 801 N N . PHE A 1 103 ? -1.367 -1.848 -7.698 1.00 89.88 103 PHE A N 1
ATOM 802 C CA . PHE A 1 103 ? -1.075 -0.459 -7.347 1.00 89.88 103 PHE A CA 1
ATOM 803 C C . PHE A 1 103 ? -0.420 0.279 -8.520 1.00 89.88 103 PHE A C 1
ATOM 805 O O . PHE A 1 103 ? -0.949 1.284 -8.997 1.00 89.88 103 PHE A O 1
ATOM 812 N N . PHE A 1 104 ? 0.677 -0.267 -9.052 1.00 90.31 104 PHE A N 1
ATOM 813 C CA . PHE A 1 104 ? 1.417 0.371 -10.137 1.00 90.31 104 PHE A CA 1
ATOM 814 C C . PHE A 1 104 ? 0.558 0.572 -11.392 1.00 90.31 104 PHE A C 1
ATOM 816 O O . PHE A 1 104 ? 0.526 1.657 -11.977 1.00 90.31 104 PHE A O 1
ATOM 823 N N . THR A 1 105 ? -0.200 -0.455 -11.776 1.00 89.69 105 THR A N 1
ATOM 824 C CA . THR A 1 105 ? -1.101 -0.410 -12.933 1.00 89.69 105 THR A CA 1
ATOM 825 C C . THR A 1 105 ? -2.164 0.672 -12.782 1.00 89.69 105 THR A C 1
ATOM 827 O O . THR A 1 105 ? -2.452 1.393 -13.745 1.00 89.69 105 THR A O 1
ATOM 830 N N . HIS A 1 106 ? -2.734 0.825 -11.587 1.00 86.62 106 HIS A N 1
ATOM 831 C CA . HIS A 1 106 ? -3.745 1.841 -11.315 1.00 86.62 106 HIS A CA 1
ATOM 832 C C . HIS A 1 106 ? -3.172 3.253 -11.349 1.00 86.62 106 HIS A C 1
ATOM 834 O O . HIS A 1 106 ? -3.753 4.119 -12.009 1.00 86.62 106 HIS A O 1
ATOM 840 N N . THR A 1 107 ? -2.016 3.480 -10.726 1.00 88.62 107 THR A N 1
ATOM 841 C CA . THR A 1 107 ? -1.370 4.797 -10.730 1.00 88.62 107 THR A CA 1
ATOM 842 C C . THR A 1 107 ? -1.043 5.235 -12.156 1.00 88.62 107 THR A C 1
ATOM 844 O O . THR A 1 107 ? -1.392 6.340 -12.562 1.00 88.62 107 THR A O 1
ATOM 847 N N . VAL A 1 108 ? -0.490 4.338 -12.974 1.00 89.19 108 VAL A N 1
ATOM 848 C CA . VAL A 1 108 ? -0.204 4.599 -14.394 1.00 89.19 108 VAL A CA 1
ATOM 849 C C . VAL A 1 108 ? -1.479 4.883 -15.196 1.00 89.19 108 VAL A C 1
ATOM 851 O O . VAL A 1 108 ? -1.499 5.777 -16.046 1.00 89.19 108 VAL A O 1
ATOM 854 N N . SER A 1 109 ? -2.559 4.147 -14.924 1.00 86.94 109 SER A N 1
ATOM 855 C CA . SER A 1 109 ? -3.835 4.313 -15.630 1.00 86.94 109 SER A CA 1
ATOM 856 C C . SER A 1 109 ? -4.484 5.675 -15.375 1.00 86.94 109 SER A C 1
ATOM 858 O O . SER A 1 109 ? -5.123 6.212 -16.281 1.00 86.94 109 SER A O 1
ATOM 860 N N . ARG A 1 110 ? -4.281 6.276 -14.191 1.00 85.00 110 ARG A N 1
ATOM 861 C CA . ARG A 1 110 ? -4.747 7.644 -13.880 1.00 85.00 110 ARG A CA 1
ATOM 862 C C . ARG A 1 110 ? -4.122 8.701 -14.793 1.00 85.00 110 ARG A C 1
ATOM 864 O O . ARG A 1 110 ? -4.783 9.677 -15.123 1.00 85.00 110 ARG A O 1
ATOM 871 N N . HIS A 1 111 ? -2.910 8.448 -15.285 1.00 86.88 111 HIS A N 1
ATOM 872 C CA . HIS A 1 111 ? -2.213 9.285 -16.270 1.00 86.88 111 HIS A CA 1
ATOM 873 C C . HIS A 1 111 ? -2.611 9.000 -17.725 1.00 86.88 111 HIS A C 1
ATOM 875 O O . HIS A 1 111 ? -1.921 9.399 -18.664 1.00 86.88 111 HIS A O 1
ATOM 881 N N . GLY A 1 112 ? -3.685 8.236 -17.949 1.00 84.31 112 GLY A N 1
ATOM 882 C CA . GLY A 1 112 ? -4.135 7.858 -19.289 1.00 84.31 112 GLY A CA 1
ATOM 883 C C . GLY A 1 112 ? -3.166 6.927 -20.027 1.00 84.31 112 GLY A C 1
ATOM 884 O O . GLY A 1 112 ? -3.252 6.777 -21.249 1.00 84.31 112 GLY A O 1
ATOM 885 N N . ARG A 1 113 ? -2.225 6.296 -19.314 1.00 88.44 113 ARG A N 1
ATOM 886 C CA . ARG A 1 113 ? -1.298 5.307 -19.873 1.00 88.44 113 ARG A CA 1
ATOM 887 C C . ARG A 1 113 ? -1.828 3.899 -19.630 1.00 88.44 113 ARG A C 1
ATOM 889 O O . ARG A 1 113 ? -2.419 3.609 -18.600 1.00 88.44 113 ARG A O 1
ATOM 896 N N . ARG A 1 114 ? -1.617 3.009 -20.599 1.00 86.94 114 ARG A N 1
ATOM 897 C CA . ARG A 1 114 ? -1.963 1.588 -20.480 1.00 86.94 114 ARG A CA 1
ATOM 898 C C . ARG A 1 114 ? -0.690 0.772 -20.333 1.00 86.94 114 ARG A C 1
ATOM 900 O O . ARG A 1 114 ? 0.289 1.040 -21.029 1.00 86.94 114 ARG A O 1
ATOM 907 N N . ILE A 1 115 ? -0.740 -0.225 -19.459 1.00 89.19 115 ILE A N 1
ATOM 908 C CA . ILE A 1 115 ? 0.291 -1.253 -19.357 1.00 89.19 115 ILE A CA 1
ATOM 909 C C . ILE A 1 115 ? -0.082 -2.389 -20.302 1.00 89.19 115 ILE A C 1
ATOM 911 O O . ILE A 1 115 ? -1.214 -2.876 -20.296 1.00 89.19 115 ILE A O 1
ATOM 915 N N . PHE A 1 116 ? 0.873 -2.807 -21.121 1.00 89.56 116 PHE A N 1
ATOM 916 C CA . PHE A 1 116 ? 0.729 -3.948 -22.005 1.00 89.56 116 PHE A CA 1
ATOM 917 C C . PHE A 1 116 ? 1.471 -5.147 -21.427 1.00 89.56 116 PHE A C 1
ATOM 919 O O . PHE A 1 116 ? 2.647 -5.045 -21.094 1.00 89.56 116 PHE A O 1
ATOM 926 N N . ARG A 1 117 ? 0.801 -6.297 -21.337 1.00 90.31 117 ARG A N 1
ATOM 927 C CA . ARG A 1 117 ? 1.450 -7.561 -20.973 1.00 90.31 117 ARG A CA 1
ATOM 928 C C . ARG A 1 117 ? 2.037 -8.208 -22.230 1.00 90.31 117 ARG A C 1
ATOM 930 O O . ARG A 1 117 ? 1.336 -8.323 -23.239 1.00 90.31 117 ARG A O 1
ATOM 937 N N . ARG A 1 118 ? 3.317 -8.574 -22.179 1.00 89.00 118 ARG A N 1
ATOM 938 C CA . ARG A 1 118 ? 4.069 -9.300 -23.215 1.00 89.00 118 ARG A CA 1
ATOM 939 C C . ARG A 1 118 ? 4.670 -10.566 -22.612 1.00 89.00 118 ARG A C 1
ATOM 941 O O . ARG A 1 118 ? 4.713 -10.699 -21.392 1.00 89.00 118 ARG A O 1
ATOM 948 N N . ASP A 1 119 ? 5.190 -11.440 -23.469 1.00 82.25 119 ASP A N 1
ATOM 949 C CA . ASP A 1 119 ? 5.837 -12.691 -23.051 1.00 82.25 119 ASP A CA 1
ATOM 950 C C . ASP A 1 119 ? 7.055 -12.441 -22.140 1.00 82.25 119 ASP A C 1
ATOM 952 O O . ASP A 1 119 ? 7.285 -13.174 -21.186 1.00 82.25 119 ASP A O 1
ATOM 956 N N . GLU A 1 120 ? 7.786 -11.347 -22.380 1.00 80.75 120 GLU A N 1
ATOM 957 C CA . GLU A 1 120 ? 8.981 -10.944 -21.618 1.00 80.75 120 GLU A CA 1
ATOM 958 C C . GLU A 1 120 ? 8.676 -10.050 -20.397 1.00 80.75 120 GLU A C 1
ATOM 960 O O . GLU A 1 120 ? 9.594 -9.594 -19.712 1.00 80.75 120 GLU A O 1
ATOM 965 N N . GLY A 1 121 ? 7.403 -9.743 -20.129 1.00 87.19 121 GLY A N 1
ATOM 966 C CA . GLY A 1 121 ? 6.972 -8.887 -19.021 1.00 87.19 121 GLY A CA 1
ATOM 967 C C . GLY A 1 121 ? 6.099 -7.707 -19.451 1.00 87.19 121 GLY A C 1
ATOM 968 O O . GLY A 1 121 ? 5.511 -7.675 -20.532 1.00 87.19 121 GLY A O 1
ATOM 969 N N . LEU A 1 122 ? 5.980 -6.722 -18.571 1.00 90.62 122 LEU A N 1
ATOM 970 C CA . LEU A 1 122 ? 5.175 -5.526 -18.761 1.00 90.62 122 LEU A CA 1
ATOM 971 C C . LEU A 1 122 ? 5.898 -4.508 -19.649 1.00 90.62 122 LEU A C 1
ATOM 973 O O . LEU A 1 122 ? 7.105 -4.277 -19.550 1.00 90.62 122 LEU A O 1
ATOM 977 N N . GLU A 1 123 ? 5.118 -3.860 -20.499 1.00 92.62 123 GLU A N 1
ATOM 978 C CA . GLU A 1 123 ? 5.532 -2.766 -21.362 1.00 92.62 123 GLU A CA 1
ATOM 979 C C . GLU A 1 123 ? 4.677 -1.537 -21.053 1.00 92.62 123 GLU A C 1
ATOM 981 O O . GLU A 1 123 ? 3.445 -1.599 -21.000 1.00 92.62 123 GLU A O 1
ATOM 986 N N . ILE A 1 124 ? 5.339 -0.398 -20.865 1.00 93.25 124 ILE A N 1
ATOM 987 C CA . ILE A 1 124 ? 4.695 0.856 -20.487 1.00 93.25 124 ILE A CA 1
ATOM 988 C C . ILE A 1 124 ? 5.384 2.035 -21.170 1.00 93.25 124 ILE A C 1
ATOM 990 O O . ILE A 1 124 ? 6.611 2.142 -21.209 1.00 93.25 124 ILE A O 1
ATOM 994 N N . LYS A 1 125 ? 4.569 2.961 -21.680 1.00 92.69 125 LYS A N 1
ATOM 995 C CA . LYS A 1 125 ? 5.028 4.297 -22.058 1.00 92.69 125 LYS A CA 1
ATOM 996 C C . LYS A 1 125 ? 4.923 5.213 -20.847 1.00 92.69 125 LYS A C 1
ATOM 998 O O . LYS A 1 125 ? 3.831 5.369 -20.297 1.00 92.69 125 LYS A O 1
ATOM 1003 N N . THR A 1 126 ? 6.027 5.840 -20.468 1.00 90.38 126 THR A N 1
ATOM 1004 C CA . THR A 1 126 ? 6.084 6.685 -19.273 1.00 90.38 126 THR A CA 1
ATOM 1005 C C . THR A 1 126 ? 5.093 7.854 -19.395 1.00 90.38 126 THR A C 1
ATOM 1007 O O . THR A 1 126 ? 4.991 8.471 -20.470 1.00 90.38 126 THR A O 1
ATOM 1010 N N . PRO A 1 127 ? 4.306 8.152 -18.345 1.00 91.44 127 PRO A N 1
ATOM 1011 C CA . PRO A 1 127 ? 3.513 9.376 -18.271 1.00 91.44 127 PRO A CA 1
ATOM 1012 C C . PRO A 1 127 ? 4.369 10.616 -18.543 1.00 91.44 127 PRO A C 1
ATOM 1014 O O . PRO A 1 127 ? 5.494 10.719 -18.055 1.00 91.44 127 PRO A O 1
ATOM 1017 N N . ASP A 1 128 ? 3.854 11.562 -19.332 1.00 87.94 128 ASP A N 1
ATOM 1018 C CA . ASP A 1 128 ? 4.625 12.768 -19.668 1.00 87.94 128 ASP A CA 1
ATOM 1019 C C . ASP A 1 128 ? 4.860 13.646 -18.426 1.00 87.94 128 ASP A C 1
ATOM 1021 O O . ASP A 1 128 ? 5.939 14.214 -18.272 1.00 87.94 128 ASP A O 1
ATOM 1025 N N . GLU A 1 129 ? 3.911 13.653 -17.485 1.00 87.19 129 GLU A N 1
ATOM 1026 C CA . GLU A 1 129 ? 4.035 14.342 -16.194 1.00 87.19 129 GLU A CA 1
ATOM 1027 C C . GLU A 1 129 ? 5.182 13.799 -15.336 1.00 87.19 129 GLU A C 1
ATOM 1029 O O . GLU A 1 129 ? 5.880 14.563 -14.675 1.00 87.19 129 GLU A O 1
ATOM 1034 N N . TRP A 1 130 ? 5.427 12.487 -15.371 1.00 89.88 130 TRP A N 1
ATOM 1035 C CA . TRP A 1 130 ? 6.533 11.882 -14.628 1.00 89.88 130 TRP A CA 1
ATOM 1036 C C . TRP A 1 130 ? 7.876 12.262 -15.245 1.00 89.88 130 TRP A C 1
ATOM 1038 O O . TRP A 1 130 ? 8.802 12.632 -14.526 1.00 89.88 130 TRP A O 1
ATOM 1048 N N . LYS A 1 131 ? 7.966 12.259 -16.580 1.00 85.81 131 LYS A N 1
ATOM 1049 C CA . LYS A 1 131 ? 9.174 12.694 -17.300 1.00 85.81 131 LYS A CA 1
ATOM 1050 C C . LYS A 1 131 ? 9.525 14.156 -17.028 1.00 85.81 131 LYS A C 1
ATOM 1052 O O . LYS A 1 131 ? 10.703 14.489 -16.974 1.00 85.81 131 LYS A O 1
ATOM 1057 N N . ALA A 1 132 ? 8.527 15.014 -16.814 1.00 83.31 132 ALA A N 1
ATOM 1058 C CA . ALA A 1 132 ? 8.762 16.401 -16.419 1.00 83.31 132 ALA A CA 1
ATOM 1059 C C . ALA A 1 132 ? 9.407 16.524 -15.023 1.00 83.31 132 ALA A C 1
ATOM 1061 O O . ALA A 1 132 ? 10.119 17.493 -14.771 1.00 83.31 132 ALA A O 1
ATOM 1062 N N . ARG A 1 133 ? 9.189 15.546 -14.127 1.00 79.56 133 ARG A N 1
ATOM 1063 C CA . ARG A 1 133 ? 9.778 15.510 -12.775 1.00 79.56 133 ARG A CA 1
ATOM 1064 C C . ARG A 1 133 ? 11.183 14.912 -12.745 1.00 79.56 133 ARG A C 1
ATOM 1066 O O . ARG A 1 133 ? 11.970 15.273 -11.878 1.00 79.56 133 ARG A O 1
ATOM 1073 N N . SER A 1 134 ? 11.501 13.997 -13.661 1.00 78.19 134 SER A N 1
ATOM 1074 C CA . SER A 1 134 ? 12.809 13.339 -13.699 1.00 78.19 134 SER A CA 1
ATOM 1075 C C . SER A 1 134 ? 13.262 13.023 -15.122 1.00 78.19 134 SER A C 1
ATOM 1077 O O . SER A 1 134 ? 12.701 12.157 -15.794 1.00 78.19 134 SER A O 1
ATOM 1079 N N . TYR A 1 135 ? 14.359 13.662 -15.542 1.00 78.62 135 TYR A N 1
ATOM 1080 C CA . TYR A 1 135 ? 15.040 13.385 -16.815 1.00 78.62 135 TYR A CA 1
ATOM 1081 C C . TYR A 1 135 ? 15.701 11.997 -16.866 1.00 78.62 135 TYR A C 1
ATOM 1083 O O . TYR A 1 135 ? 16.107 11.553 -17.937 1.00 78.62 135 TYR A O 1
ATOM 1091 N N . ALA A 1 136 ? 15.823 11.306 -15.725 1.00 81.06 136 ALA A N 1
ATOM 1092 C CA . ALA A 1 136 ? 16.364 9.949 -15.656 1.00 81.06 136 ALA A CA 1
ATOM 1093 C C . ALA A 1 136 ? 15.348 8.881 -16.107 1.00 81.06 136 ALA A C 1
ATOM 1095 O O . ALA A 1 136 ? 15.708 7.716 -16.298 1.00 81.06 136 ALA A O 1
ATOM 1096 N N . LEU A 1 137 ? 14.079 9.263 -16.288 1.00 85.38 137 LEU A N 1
ATOM 1097 C CA . LEU A 1 137 ? 13.057 8.373 -16.812 1.00 85.38 137 LEU A CA 1
ATOM 1098 C C . LEU A 1 137 ? 13.220 8.150 -18.314 1.00 85.38 137 LEU A C 1
ATOM 1100 O O . LEU A 1 137 ? 13.382 9.082 -19.099 1.00 85.38 137 LEU A O 1
ATOM 1104 N N . ARG A 1 138 ? 13.098 6.888 -18.727 1.00 83.75 138 ARG A N 1
ATOM 1105 C CA . ARG A 1 138 ? 13.049 6.518 -20.144 1.00 83.75 138 ARG A CA 1
ATOM 1106 C C . ARG A 1 138 ? 11.676 6.848 -20.718 1.00 83.75 138 ARG A C 1
ATOM 1108 O O . ARG A 1 138 ? 10.672 6.805 -20.010 1.00 83.75 138 ARG A O 1
ATOM 1115 N N . ASP A 1 139 ? 11.603 7.098 -22.022 1.00 87.44 139 ASP A N 1
ATOM 1116 C CA . ASP A 1 139 ? 10.318 7.292 -22.711 1.00 87.44 139 ASP A CA 1
ATOM 1117 C C . ASP A 1 139 ? 9.423 6.050 -22.665 1.00 87.44 139 ASP A C 1
ATOM 1119 O O . ASP A 1 139 ? 8.190 6.145 -22.639 1.00 87.44 139 ASP A O 1
ATOM 1123 N N . LYS A 1 140 ? 10.057 4.879 -22.661 1.00 89.88 140 LYS A N 1
ATOM 1124 C CA . LYS A 1 140 ? 9.411 3.578 -22.695 1.00 89.88 140 LYS A CA 1
ATOM 1125 C C . LYS A 1 140 ? 10.220 2.584 -21.874 1.00 89.88 140 LYS A C 1
ATOM 1127 O O . LYS A 1 140 ? 11.451 2.601 -21.907 1.00 89.88 140 LYS A O 1
ATOM 1132 N N . TYR A 1 141 ? 9.507 1.709 -21.183 1.00 90.56 141 TYR A N 1
ATOM 1133 C CA . TYR A 1 141 ? 10.070 0.563 -20.492 1.00 90.56 141 TYR A CA 1
ATOM 1134 C C . TYR A 1 141 ? 9.459 -0.721 -21.052 1.00 90.56 141 TYR A C 1
ATOM 1136 O O . TYR A 1 141 ? 8.270 -0.765 -21.376 1.00 90.56 141 TYR A O 1
ATOM 1144 N N . GLU A 1 142 ? 10.288 -1.754 -21.169 1.00 90.62 142 GLU A N 1
ATOM 1145 C CA . GLU A 1 142 ? 9.939 -3.055 -21.736 1.00 90.62 142 GLU A CA 1
ATOM 1146 C C . GLU A 1 142 ? 10.493 -4.169 -20.849 1.00 90.62 142 GLU A C 1
ATOM 1148 O O . GLU A 1 142 ? 11.563 -4.027 -20.251 1.00 90.62 142 GLU A O 1
ATOM 1153 N N . GLY A 1 143 ? 9.757 -5.277 -20.777 1.00 88.62 143 GLY A N 1
ATOM 1154 C CA . GLY A 1 143 ? 10.148 -6.452 -20.008 1.00 88.62 143 GLY A CA 1
ATOM 1155 C C . GLY A 1 143 ? 10.179 -6.220 -18.498 1.00 88.62 143 GLY A C 1
ATOM 1156 O O . GLY A 1 143 ? 10.963 -6.865 -17.805 1.00 88.62 143 GLY A O 1
ATOM 1157 N N . LEU A 1 144 ? 9.376 -5.284 -17.986 1.00 90.06 144 LEU A N 1
ATOM 1158 C CA . LEU A 1 144 ? 9.281 -5.026 -16.553 1.00 90.06 144 LEU A CA 1
ATOM 1159 C C . LEU A 1 144 ? 8.552 -6.179 -15.850 1.00 90.06 144 LEU A C 1
ATOM 1161 O O . LEU A 1 144 ? 7.526 -6.642 -16.337 1.00 90.06 144 LEU A O 1
ATOM 1165 N N . VAL A 1 145 ? 9.037 -6.639 -14.703 1.00 88.69 145 VAL A N 1
ATOM 1166 C CA . VAL A 1 145 ? 8.444 -7.770 -13.973 1.00 88.69 145 VAL A CA 1
ATOM 1167 C C . VAL A 1 145 ? 8.367 -7.483 -12.482 1.00 88.69 145 VAL A C 1
ATOM 1169 O O . VAL A 1 145 ? 9.244 -6.836 -11.922 1.00 88.69 145 VAL A O 1
ATOM 1172 N N . PHE A 1 146 ? 7.343 -8.012 -11.827 1.00 85.19 146 PHE A N 1
ATOM 1173 C CA . PHE A 1 146 ? 7.227 -8.029 -10.371 1.00 85.19 146 PHE A CA 1
ATOM 1174 C C . PHE A 1 146 ? 7.707 -9.382 -9.827 1.00 85.19 146 PHE A C 1
ATOM 1176 O O . PHE A 1 146 ? 6.952 -10.111 -9.197 1.00 85.19 146 PHE A O 1
ATOM 1183 N N . ASP A 1 147 ? 8.957 -9.749 -10.123 1.00 81.75 147 ASP A N 1
ATOM 1184 C CA . ASP A 1 147 ? 9.548 -11.025 -9.703 1.00 81.75 147 ASP A CA 1
ATOM 1185 C C . ASP A 1 147 ? 10.994 -10.827 -9.235 1.00 81.75 147 ASP A C 1
ATOM 1187 O O . ASP A 1 147 ? 11.869 -10.439 -10.012 1.00 81.75 147 ASP A O 1
ATOM 1191 N N . ARG A 1 148 ? 11.246 -11.120 -7.953 1.00 70.56 148 ARG A N 1
ATOM 1192 C CA . ARG A 1 148 ? 12.574 -11.013 -7.324 1.00 70.56 148 ARG A CA 1
ATOM 1193 C C . ARG A 1 148 ? 13.558 -12.055 -7.850 1.00 70.56 148 ARG A C 1
ATOM 1195 O O . ARG A 1 148 ? 14.763 -11.885 -7.700 1.00 70.56 148 ARG A O 1
ATOM 1202 N N . ASN A 1 149 ? 13.061 -13.127 -8.458 1.00 72.06 149 ASN A N 1
ATOM 1203 C CA . ASN A 1 149 ? 13.876 -14.239 -8.927 1.00 72.06 149 ASN A CA 1
ATOM 1204 C C . ASN A 1 149 ? 14.397 -14.039 -10.353 1.00 72.06 149 ASN A C 1
ATOM 1206 O O . ASN A 1 149 ? 15.101 -14.917 -10.859 1.00 72.06 149 ASN A O 1
ATOM 1210 N N . LEU A 1 150 ? 14.083 -12.915 -11.010 1.00 73.25 150 LEU A N 1
ATOM 1211 C CA . LEU A 1 150 ? 14.593 -12.632 -12.347 1.00 73.25 150 LEU A CA 1
ATOM 1212 C C . LEU A 1 150 ? 16.127 -12.546 -12.316 1.00 73.25 150 LEU A C 1
ATOM 1214 O O . LEU A 1 150 ? 16.711 -11.647 -11.715 1.00 73.25 150 LEU A O 1
ATOM 1218 N N . ARG A 1 151 ? 16.788 -13.469 -13.019 1.00 68.06 151 ARG A N 1
ATOM 1219 C CA . ARG A 1 151 ? 18.249 -13.500 -13.168 1.00 68.06 151 ARG A CA 1
ATOM 1220 C C . ARG A 1 151 ? 18.652 -13.019 -14.555 1.00 68.06 151 ARG A C 1
ATOM 1222 O O . ARG A 1 151 ? 18.016 -13.368 -15.545 1.00 68.06 151 ARG A O 1
ATOM 1229 N N . GLY A 1 152 ? 19.753 -12.275 -14.635 1.00 66.88 152 GLY A N 1
ATOM 1230 C CA . GLY A 1 152 ? 20.380 -11.913 -15.906 1.00 66.88 152 GLY A CA 1
ATOM 1231 C C . GLY A 1 152 ? 20.918 -10.483 -15.951 1.00 66.88 152 GLY A C 1
ATOM 1232 O O . GLY A 1 152 ? 20.681 -9.690 -15.034 1.00 66.88 152 GLY A O 1
ATOM 1233 N N . PRO A 1 153 ? 21.641 -10.131 -17.029 1.00 56.25 153 PRO A N 1
ATOM 1234 C CA . PRO A 1 153 ? 22.066 -8.758 -17.257 1.00 56.25 153 PRO A CA 1
ATOM 1235 C C . PRO A 1 153 ? 20.821 -7.867 -17.360 1.00 56.25 153 PRO A C 1
ATOM 1237 O O . PRO A 1 153 ? 19.884 -8.188 -18.089 1.00 56.25 153 PRO A O 1
ATOM 1240 N N . ASN A 1 154 ? 20.808 -6.756 -16.621 1.00 63.88 154 ASN A N 1
ATOM 1241 C CA . ASN A 1 154 ? 19.705 -5.785 -16.526 1.00 63.88 154 ASN A CA 1
ATOM 1242 C C . ASN A 1 154 ? 18.505 -6.177 -15.639 1.00 63.88 154 ASN A C 1
ATOM 1244 O O . ASN A 1 154 ? 17.522 -5.431 -15.626 1.00 63.88 154 ASN A O 1
ATOM 1248 N N . ALA A 1 155 ? 18.574 -7.266 -14.861 1.00 66.00 155 ALA A N 1
ATOM 1249 C CA . ALA A 1 155 ? 17.516 -7.638 -13.910 1.00 66.00 155 ALA A CA 1
ATOM 1250 C C . ALA A 1 155 ? 17.126 -6.478 -12.971 1.00 66.00 155 ALA A C 1
ATOM 1252 O O . ALA A 1 155 ? 15.951 -6.138 -12.882 1.00 66.00 155 ALA A O 1
ATOM 1253 N N . ALA A 1 156 ? 18.103 -5.768 -12.397 1.00 64.62 156 ALA A N 1
ATOM 1254 C CA . ALA A 1 156 ? 17.867 -4.618 -11.513 1.00 64.62 156 ALA A CA 1
ATOM 1255 C C . ALA A 1 156 ? 17.072 -3.464 -12.164 1.00 64.62 156 ALA A C 1
ATOM 1257 O O . ALA A 1 156 ? 16.433 -2.682 -11.472 1.00 64.62 156 ALA A O 1
ATOM 1258 N N . SER A 1 157 ? 17.087 -3.359 -13.497 1.00 72.00 157 SER A N 1
ATOM 1259 C CA . SER A 1 157 ? 16.317 -2.352 -14.248 1.00 72.00 157 SER A CA 1
ATOM 1260 C C . SER A 1 157 ? 14.984 -2.864 -14.801 1.00 72.00 157 SER A C 1
ATOM 1262 O O . SER A 1 157 ? 14.242 -2.100 -15.413 1.00 72.00 157 SER A O 1
ATOM 1264 N N . ARG A 1 158 ? 14.713 -4.166 -14.648 1.00 79.62 158 ARG A N 1
ATOM 1265 C CA . ARG A 1 158 ? 13.479 -4.835 -15.084 1.00 79.62 158 ARG A CA 1
ATOM 1266 C C . ARG A 1 158 ? 12.584 -5.195 -13.904 1.00 79.62 158 ARG A C 1
ATOM 1268 O O . ARG A 1 158 ? 11.370 -5.206 -14.066 1.00 79.62 158 ARG A O 1
ATOM 1275 N N . VAL A 1 159 ? 13.158 -5.485 -12.740 1.00 83.19 159 VAL A N 1
ATOM 1276 C CA . VAL A 1 159 ? 12.390 -5.796 -11.534 1.00 83.19 159 VAL A CA 1
ATOM 1277 C C . VAL A 1 159 ? 11.761 -4.512 -10.992 1.00 83.19 159 VAL A C 1
ATOM 1279 O O . VAL A 1 159 ? 12.460 -3.591 -10.573 1.00 83.19 159 VAL A O 1
ATOM 1282 N N . LEU A 1 160 ? 10.431 -4.450 -11.026 1.00 83.25 160 LEU A N 1
ATOM 1283 C CA . LEU A 1 160 ? 9.645 -3.378 -10.434 1.00 83.25 160 LEU A CA 1
ATOM 1284 C C . LEU A 1 160 ? 9.374 -3.665 -8.960 1.00 83.25 160 LEU A C 1
ATOM 1286 O O . LEU A 1 160 ? 8.968 -4.760 -8.577 1.00 83.25 160 LEU A O 1
ATOM 1290 N N . GLY A 1 161 ? 9.548 -2.635 -8.146 1.00 80.06 161 GLY A N 1
ATOM 1291 C CA . GLY A 1 161 ? 9.301 -2.653 -6.716 1.00 80.06 161 GLY A CA 1
ATOM 1292 C C . GLY A 1 161 ? 9.861 -1.391 -6.077 1.00 80.06 161 GLY A C 1
ATOM 1293 O O . GLY A 1 161 ? 10.362 -0.505 -6.773 1.00 80.06 161 GLY A O 1
ATOM 1294 N N . VAL A 1 162 ? 9.785 -1.323 -4.751 1.00 78.25 162 VAL A N 1
ATOM 1295 C CA . VAL A 1 162 ? 10.382 -0.231 -3.970 1.00 78.25 162 VAL A CA 1
ATOM 1296 C C . VAL A 1 162 ? 11.878 -0.125 -4.287 1.00 78.25 162 VAL A C 1
ATOM 1298 O O . VAL A 1 162 ? 12.585 -1.133 -4.264 1.00 78.25 162 VAL A O 1
ATOM 1301 N N . GLY A 1 163 ? 12.345 1.086 -4.601 1.00 72.50 163 GLY A N 1
ATOM 1302 C CA . GLY A 1 163 ? 13.717 1.373 -5.031 1.00 72.50 163 GLY A CA 1
ATOM 1303 C C . GLY A 1 163 ? 13.899 1.445 -6.551 1.00 72.50 163 GLY A C 1
ATOM 1304 O O . GLY A 1 163 ? 14.937 1.905 -7.029 1.00 72.50 163 GLY A O 1
ATOM 1305 N N . HIS A 1 164 ? 12.909 1.017 -7.342 1.00 82.19 164 HIS A N 1
ATOM 1306 C CA . HIS A 1 164 ? 12.913 1.261 -8.780 1.00 82.19 164 HIS A CA 1
ATOM 1307 C C . HIS A 1 164 ? 12.341 2.656 -9.065 1.00 82.19 164 HIS A C 1
ATOM 1309 O O . HIS A 1 164 ? 11.179 2.914 -8.765 1.00 82.19 164 HIS A O 1
ATOM 1315 N N . LEU A 1 165 ? 13.093 3.519 -9.761 1.00 83.31 165 LEU A N 1
ATOM 1316 C CA . LEU A 1 165 ? 12.727 4.926 -10.017 1.00 83.31 165 LEU A CA 1
ATOM 1317 C C . LEU A 1 165 ? 11.276 5.125 -10.497 1.00 83.31 165 LEU A C 1
ATOM 1319 O O . LEU A 1 165 ? 10.567 6.006 -10.021 1.00 83.31 165 LEU A O 1
ATOM 1323 N N . LEU A 1 166 ? 10.825 4.301 -11.449 1.00 86.62 166 LEU A N 1
ATOM 1324 C CA . LEU A 1 166 ? 9.462 4.382 -11.987 1.00 86.62 166 LEU A CA 1
ATOM 1325 C C . LEU A 1 166 ? 8.385 4.058 -10.936 1.00 86.62 166 LEU A C 1
ATOM 1327 O O . LEU A 1 166 ? 7.295 4.620 -10.977 1.00 86.62 166 LEU A O 1
ATOM 1331 N N . PHE A 1 167 ? 8.685 3.142 -10.016 1.00 87.88 167 PHE A N 1
ATOM 1332 C CA . PHE A 1 167 ? 7.780 2.732 -8.948 1.00 87.88 167 PHE A CA 1
ATOM 1333 C C . PHE A 1 167 ? 7.803 3.741 -7.794 1.00 87.88 167 PHE A C 1
ATOM 1335 O O . PHE A 1 167 ? 6.749 4.103 -7.282 1.00 87.88 167 PHE A O 1
ATOM 1342 N N . ASP A 1 168 ? 8.976 4.273 -7.450 1.00 85.88 168 ASP A N 1
ATOM 1343 C CA . ASP A 1 168 ? 9.120 5.281 -6.397 1.00 85.88 168 ASP A CA 1
ATOM 1344 C C . ASP A 1 168 ? 8.405 6.591 -6.752 1.00 85.88 168 ASP A C 1
ATOM 1346 O O . ASP A 1 168 ? 7.764 7.192 -5.895 1.00 85.88 168 ASP A O 1
ATOM 1350 N N . ILE A 1 169 ? 8.414 7.000 -8.027 1.00 89.44 169 ILE A N 1
ATOM 1351 C CA . ILE A 1 169 ? 7.611 8.144 -8.493 1.00 89.44 169 ILE A CA 1
ATOM 1352 C C . ILE A 1 169 ? 6.110 7.860 -8.355 1.00 89.44 169 ILE A C 1
ATOM 1354 O O . ILE A 1 169 ? 5.351 8.746 -7.962 1.00 89.44 169 ILE A O 1
ATOM 1358 N N . ALA A 1 170 ? 5.676 6.629 -8.641 1.00 90.00 170 ALA A N 1
ATOM 1359 C CA . ALA A 1 170 ? 4.285 6.230 -8.449 1.00 90.00 170 ALA A CA 1
ATOM 1360 C C . ALA A 1 170 ? 3.881 6.280 -6.962 1.00 90.00 170 ALA A C 1
ATOM 1362 O O . ALA A 1 170 ? 2.776 6.722 -6.646 1.00 90.00 170 ALA A O 1
ATOM 1363 N N . LEU A 1 171 ? 4.774 5.859 -6.056 1.00 88.69 171 LEU A N 1
ATOM 1364 C CA . LEU A 1 171 ? 4.578 5.950 -4.606 1.00 88.69 171 LEU A CA 1
ATOM 1365 C C . LEU A 1 171 ? 4.519 7.400 -4.123 1.00 88.69 171 LEU A C 1
ATOM 1367 O O . LEU A 1 171 ? 3.599 7.757 -3.391 1.00 88.69 171 LEU A O 1
ATOM 1371 N N . ASP A 1 172 ? 5.474 8.232 -4.536 1.00 87.56 172 ASP A N 1
ATOM 1372 C CA . ASP A 1 172 ? 5.518 9.647 -4.168 1.00 87.56 172 ASP A CA 1
ATOM 1373 C C . ASP A 1 172 ? 4.246 10.377 -4.614 1.00 87.56 172 ASP A C 1
ATOM 1375 O O . ASP A 1 172 ? 3.630 11.111 -3.843 1.00 87.56 172 ASP A O 1
ATOM 1379 N N . GLU A 1 173 ? 3.773 10.118 -5.832 1.00 86.88 173 GLU A N 1
ATOM 1380 C CA . GLU A 1 173 ? 2.514 10.695 -6.283 1.00 86.88 173 GLU A CA 1
ATO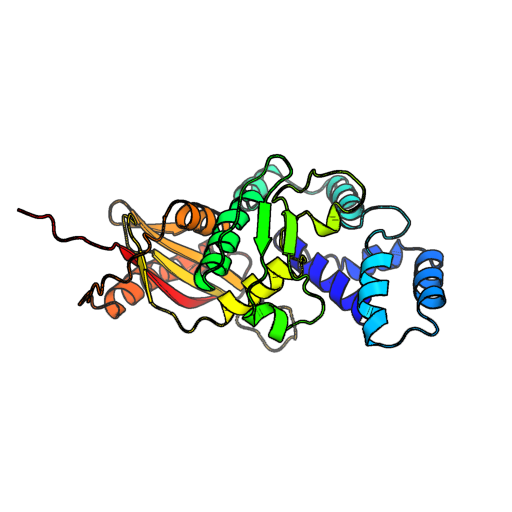M 1381 C C . GLU A 1 173 ? 1.323 10.218 -5.449 1.00 86.88 173 GLU A C 1
ATOM 1383 O O . GLU A 1 173 ? 0.501 11.041 -5.046 1.00 86.88 173 GLU A O 1
ATOM 1388 N N . ALA A 1 174 ? 1.228 8.915 -5.171 1.00 85.38 174 ALA A N 1
ATOM 1389 C CA . ALA A 1 174 ? 0.127 8.358 -4.392 1.00 85.38 174 ALA A CA 1
ATOM 1390 C C . ALA A 1 174 ? 0.060 8.952 -2.976 1.00 85.38 174 ALA A C 1
ATOM 1392 O O . ALA A 1 174 ? -1.031 9.243 -2.489 1.00 85.38 174 ALA A O 1
ATOM 1393 N N . ARG A 1 175 ? 1.216 9.201 -2.347 1.00 83.31 175 ARG A N 1
ATOM 1394 C CA . ARG A 1 175 ? 1.313 9.852 -1.029 1.00 83.31 175 ARG A CA 1
ATOM 1395 C C . ARG A 1 175 ? 0.811 11.294 -1.023 1.00 83.31 175 ARG A C 1
ATOM 1397 O O . ARG A 1 175 ? 0.378 11.776 0.016 1.00 83.31 175 ARG A O 1
ATOM 1404 N N . ASN A 1 176 ? 0.873 11.974 -2.163 1.00 82.69 176 ASN A N 1
ATOM 1405 C CA . ASN A 1 176 ? 0.483 13.375 -2.305 1.00 82.69 176 ASN A CA 1
ATOM 1406 C C . ASN A 1 176 ? -0.975 13.551 -2.775 1.00 82.69 176 ASN A C 1
ATOM 1408 O O . ASN A 1 176 ? -1.386 14.661 -3.122 1.00 82.69 176 ASN A O 1
ATOM 1412 N N . LEU A 1 177 ? -1.774 12.477 -2.816 1.00 80.50 177 LEU A N 1
ATOM 1413 C CA . LEU A 1 177 ? -3.183 12.560 -3.200 1.00 80.50 177 LEU A CA 1
ATOM 1414 C C . LEU A 1 177 ? -4.034 13.168 -2.070 1.00 80.50 177 LEU A C 1
ATOM 1416 O O . LEU A 1 177 ? -4.017 12.655 -0.956 1.00 80.50 177 LEU A O 1
ATOM 1420 N N . PRO A 1 178 ? -4.857 14.200 -2.342 1.00 70.62 178 PRO A N 1
ATOM 1421 C CA . PRO A 1 178 ? -5.602 1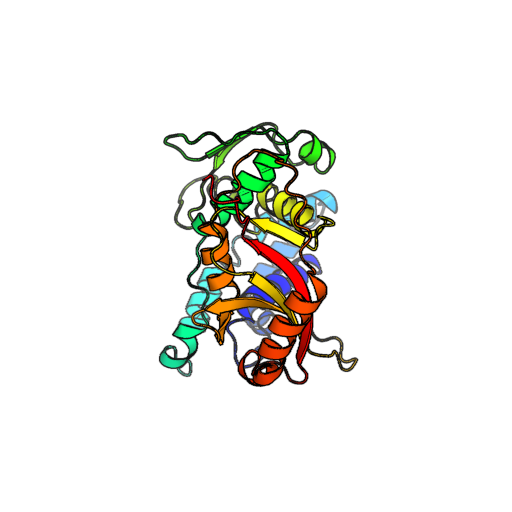4.928 -1.307 1.00 70.62 178 PRO A CA 1
ATOM 1422 C C . PRO A 1 178 ? -6.880 14.210 -0.823 1.00 70.62 178 PRO A C 1
ATOM 1424 O O . PRO A 1 178 ? -7.812 14.857 -0.355 1.00 70.62 178 PRO A O 1
ATOM 1427 N N . SER A 1 179 ? -6.993 12.891 -0.999 1.00 66.38 179 SER A N 1
ATOM 1428 C CA . SER A 1 179 ? -8.242 12.153 -0.750 1.00 66.38 179 SER A CA 1
ATOM 1429 C C . SER A 1 179 ? -8.222 11.441 0.600 1.00 66.38 179 SER A C 1
ATOM 1431 O O . SER A 1 179 ? -7.363 10.601 0.830 1.00 66.38 179 SER A O 1
ATOM 1433 N N . SER A 1 180 ? -9.214 11.722 1.446 1.00 72.88 180 SER A N 1
ATOM 1434 C CA . SER A 1 180 ? -9.452 11.040 2.732 1.00 72.88 180 SER A CA 1
ATOM 1435 C C . SER A 1 180 ? -10.688 10.128 2.717 1.00 72.88 180 SER A C 1
ATOM 1437 O O . SER A 1 180 ? -10.913 9.364 3.652 1.00 72.88 180 SER A O 1
ATOM 1439 N N . PHE A 1 181 ? -11.486 10.166 1.645 1.00 81.19 181 PHE A N 1
ATOM 1440 C CA . PHE A 1 181 ? -12.698 9.360 1.487 1.00 81.19 181 PHE A CA 1
ATOM 1441 C C . PHE A 1 181 ? -12.834 8.869 0.045 1.00 81.19 181 PHE A C 1
ATOM 1443 O O . PHE A 1 181 ? -12.612 9.640 -0.891 1.00 81.19 181 PHE A O 1
ATOM 1450 N N . ALA A 1 182 ? -13.229 7.608 -0.146 1.00 83.00 182 ALA A N 1
ATOM 1451 C CA . ALA A 1 182 ? -13.534 7.069 -1.471 1.00 83.00 182 ALA A CA 1
ATOM 1452 C C . ALA A 1 182 ? -14.649 6.015 -1.430 1.00 83.00 182 ALA A C 1
ATOM 1454 O O . ALA A 1 182 ? -14.746 5.226 -0.494 1.00 83.00 182 ALA A O 1
ATOM 1455 N N . CYS A 1 183 ? -15.474 5.977 -2.478 1.00 82.12 183 CYS A N 1
ATOM 1456 C CA . CYS A 1 183 ? -16.424 4.888 -2.699 1.00 82.12 183 CYS A CA 1
ATOM 1457 C C . CYS A 1 183 ? -15.764 3.791 -3.538 1.00 82.12 183 CYS A C 1
ATOM 1459 O O . CYS A 1 183 ? -15.149 4.083 -4.565 1.00 82.12 183 CYS A O 1
ATOM 1461 N N . VAL A 1 184 ? -15.896 2.537 -3.108 1.00 82.88 184 VAL A N 1
ATOM 1462 C CA . VAL A 1 184 ? -15.246 1.381 -3.729 1.00 82.88 184 VAL A CA 1
ATOM 1463 C C . VAL A 1 184 ? -16.293 0.346 -4.126 1.00 82.88 184 VAL A C 1
ATOM 1465 O O . VAL A 1 184 ? -17.080 -0.132 -3.305 1.00 82.88 184 VAL A O 1
ATOM 1468 N N . ASP A 1 185 ? -16.289 -0.015 -5.406 1.00 81.31 185 ASP A N 1
ATOM 1469 C CA . ASP A 1 185 ? -17.150 -1.062 -5.946 1.00 81.31 185 ASP A CA 1
ATOM 1470 C C . ASP A 1 185 ? -16.747 -2.445 -5.421 1.00 81.31 185 ASP A C 1
ATOM 1472 O O . ASP A 1 185 ? -15.577 -2.829 -5.429 1.00 81.31 185 ASP A O 1
ATOM 1476 N N . GLY A 1 186 ? -17.745 -3.233 -5.018 1.00 79.19 186 GLY A N 1
ATOM 1477 C CA . GLY A 1 186 ? -17.542 -4.609 -4.557 1.00 79.19 186 GLY A CA 1
ATOM 1478 C C . GLY A 1 186 ? -16.967 -4.731 -3.145 1.00 79.19 186 GLY A C 1
ATOM 1479 O O . GLY A 1 186 ? -16.723 -5.850 -2.699 1.00 79.19 186 GLY A O 1
ATOM 1480 N N . LEU A 1 187 ? -16.765 -3.617 -2.438 1.00 85.06 187 LEU A N 1
ATOM 1481 C CA . LEU A 1 187 ? -16.450 -3.628 -1.015 1.00 85.06 187 LEU A CA 1
ATOM 1482 C C . LEU A 1 187 ? -17.707 -4.029 -0.222 1.00 85.06 187 LEU A C 1
ATOM 1484 O O . LEU A 1 187 ? -18.792 -3.515 -0.480 1.00 85.06 187 LEU A O 1
ATOM 1488 N N . VAL A 1 188 ? -17.579 -4.974 0.713 1.00 83.88 188 VAL A N 1
ATOM 1489 C CA . VAL A 1 188 ? -18.731 -5.555 1.439 1.00 83.88 188 VAL A CA 1
ATOM 1490 C C . VAL A 1 188 ? -19.114 -4.727 2.668 1.00 83.88 188 VAL A C 1
ATOM 1492 O O . VAL A 1 188 ? -20.291 -4.622 3.002 1.00 83.88 188 VAL A O 1
ATOM 1495 N N . ALA A 1 189 ? -18.126 -4.125 3.327 1.00 88.44 189 ALA A N 1
ATOM 1496 C CA . ALA A 1 189 ? -18.294 -3.309 4.521 1.00 88.44 189 ALA A CA 1
ATOM 1497 C C . ALA A 1 189 ? -17.329 -2.112 4.483 1.00 88.44 189 ALA A C 1
ATOM 1499 O O . ALA A 1 189 ? -16.313 -2.180 3.793 1.00 88.44 189 ALA A O 1
ATOM 1500 N N . PRO A 1 190 ? -17.627 -1.009 5.190 1.00 90.75 190 PRO A N 1
ATOM 1501 C CA . PRO A 1 190 ? -16.726 0.136 5.274 1.00 90.75 190 PRO A CA 1
ATOM 1502 C C . PRO A 1 190 ? -15.354 -0.264 5.816 1.00 90.75 190 PRO A C 1
ATOM 1504 O O . PRO A 1 190 ? -15.276 -1.014 6.785 1.00 90.75 190 PRO A O 1
ATOM 1507 N N . LEU A 1 191 ? -14.295 0.270 5.212 1.00 93.06 191 LEU A N 1
ATOM 1508 C CA . LEU A 1 191 ? -12.912 -0.004 5.585 1.00 93.06 191 LEU A CA 1
ATOM 1509 C C . LEU A 1 191 ? -12.208 1.306 5.937 1.00 93.06 191 LEU A C 1
ATOM 1511 O O . LEU A 1 191 ? -11.966 2.147 5.072 1.00 93.06 191 LEU A O 1
ATOM 1515 N N . LEU A 1 192 ? -11.891 1.480 7.216 1.00 94.25 192 LEU A N 1
ATOM 1516 C CA . LEU A 1 192 ? -11.132 2.612 7.732 1.00 94.25 192 LEU A CA 1
ATOM 1517 C C . LEU A 1 192 ? -9.643 2.258 7.775 1.00 94.25 192 LEU A C 1
ATOM 1519 O O . LEU A 1 192 ? -9.257 1.283 8.408 1.00 94.25 192 LEU A O 1
ATOM 1523 N N . VAL A 1 193 ? -8.802 3.067 7.143 1.00 93.00 193 VAL A N 1
ATOM 1524 C CA . VAL A 1 193 ? -7.346 2.990 7.266 1.00 93.00 193 VAL A CA 1
ATOM 1525 C C . VAL A 1 193 ? -6.913 3.874 8.429 1.00 93.00 193 VAL A C 1
ATOM 1527 O O . VAL A 1 193 ? -7.184 5.078 8.442 1.00 93.00 193 VAL A O 1
ATOM 1530 N N . VAL A 1 194 ? -6.243 3.270 9.405 1.00 91.69 194 VAL A N 1
ATOM 1531 C CA . VAL A 1 194 ? -5.755 3.926 10.620 1.00 91.69 194 VAL A CA 1
ATOM 1532 C C . VAL A 1 194 ? -4.238 3.841 10.649 1.00 91.69 194 VAL A C 1
ATOM 1534 O O . VAL A 1 194 ? -3.660 2.780 10.414 1.00 91.69 194 VAL A O 1
ATOM 1537 N N . THR A 1 195 ? -3.597 4.962 10.954 1.00 89.88 195 THR A N 1
ATOM 1538 C CA . THR A 1 195 ? -2.174 4.993 11.285 1.00 89.88 195 THR A CA 1
ATOM 1539 C C . THR A 1 195 ? -2.006 5.011 12.795 1.00 89.88 195 THR A C 1
ATOM 1541 O O . THR A 1 195 ? -2.771 5.681 13.488 1.00 89.88 195 THR A O 1
ATOM 1544 N N . VAL A 1 196 ? -1.000 4.289 13.288 1.00 87.94 196 VAL A N 1
ATOM 1545 C CA . VAL A 1 196 ? -0.543 4.335 14.677 1.00 87.94 196 VAL A CA 1
ATOM 1546 C C . VAL A 1 196 ? 0.938 4.680 14.699 1.00 87.94 196 VAL A C 1
ATOM 1548 O O . VAL A 1 196 ? 1.726 4.045 14.002 1.00 87.94 196 VAL A O 1
ATOM 1551 N N . GLU A 1 197 ? 1.319 5.654 15.511 1.00 84.44 197 GLU A N 1
ATOM 1552 C CA . GLU A 1 197 ? 2.713 6.020 15.766 1.00 84.44 197 GLU A CA 1
ATOM 1553 C C . GLU A 1 197 ? 2.971 6.077 17.273 1.00 84.44 197 GLU A C 1
ATOM 1555 O O . GLU A 1 197 ? 2.037 6.210 18.065 1.00 84.44 197 GLU A O 1
ATOM 1560 N N . ASP A 1 198 ? 4.233 5.954 17.682 1.00 77.00 198 ASP A N 1
ATOM 1561 C CA . ASP A 1 198 ? 4.620 6.207 19.072 1.00 77.00 198 ASP A CA 1
ATOM 1562 C C . ASP A 1 198 ? 4.696 7.719 19.329 1.00 77.00 198 ASP A C 1
ATOM 1564 O O . ASP A 1 198 ? 5.263 8.474 18.531 1.00 77.00 198 ASP A O 1
ATOM 1568 N N . GLU A 1 199 ? 4.145 8.177 20.450 1.00 69.12 199 GLU A N 1
ATOM 1569 C CA . GLU A 1 199 ? 4.261 9.568 20.874 1.00 69.12 199 GLU A CA 1
ATOM 1570 C C . GLU A 1 199 ? 5.729 9.882 21.212 1.00 69.12 199 GLU A C 1
ATOM 1572 O O . GLU A 1 199 ? 6.251 9.502 22.262 1.00 69.12 199 GLU A O 1
ATOM 1577 N N . VAL A 1 200 ? 6.422 10.577 20.304 1.00 59.91 200 VAL A N 1
ATOM 1578 C CA . VAL A 1 200 ? 7.858 10.869 20.425 1.00 59.91 200 VAL A CA 1
ATOM 1579 C C . VAL A 1 200 ? 8.144 11.711 21.672 1.00 59.91 200 VAL A C 1
ATOM 1581 O O . VAL A 1 200 ? 7.938 12.926 21.695 1.00 59.91 200 VAL A O 1
ATOM 1584 N N . THR A 1 201 ? 8.738 11.103 22.698 1.00 48.44 201 THR A N 1
ATOM 1585 C CA . THR A 1 201 ? 9.311 11.822 23.843 1.00 48.44 201 THR A CA 1
ATOM 1586 C C . THR A 1 201 ? 10.684 12.403 23.496 1.00 48.44 201 THR A C 1
ATOM 1588 O O . THR A 1 201 ? 11.684 11.961 24.038 1.00 48.44 201 THR A O 1
ATOM 1591 N N . GLY A 1 202 ? 10.777 13.378 22.587 1.00 44.16 202 GLY A N 1
ATOM 1592 C CA . GLY A 1 202 ? 11.950 14.265 22.441 1.00 44.16 202 GLY A CA 1
ATOM 1593 C C . GLY A 1 202 ? 13.349 13.638 22.237 1.00 44.16 202 GLY A C 1
ATOM 1594 O O . GLY A 1 202 ? 14.334 14.369 22.304 1.00 44.16 202 GLY A O 1
ATOM 1595 N N . THR A 1 203 ? 13.476 12.332 21.987 1.00 40.50 203 THR A N 1
ATOM 1596 C CA . THR A 1 203 ? 14.756 11.596 21.949 1.00 40.50 203 THR A CA 1
ATOM 1597 C C . THR A 1 203 ? 15.133 11.105 20.554 1.00 40.50 203 THR A C 1
ATOM 1599 O O . THR A 1 203 ? 15.698 10.029 20.427 1.00 40.50 203 THR A O 1
ATOM 1602 N N . GLY A 1 204 ? 14.835 11.871 19.497 1.00 40.88 204 GLY A N 1
ATOM 1603 C CA . GLY A 1 204 ? 15.437 11.699 18.160 1.00 40.88 204 GLY A CA 1
ATOM 1604 C C . GLY A 1 204 ? 15.349 10.305 17.513 1.00 40.88 204 GLY A C 1
ATOM 1605 O O . GLY A 1 204 ? 16.048 10.063 16.535 1.00 40.88 204 GLY A O 1
ATOM 1606 N N . ALA A 1 205 ? 14.536 9.392 18.049 1.00 41.91 205 ALA A N 1
ATOM 1607 C CA . ALA A 1 205 ? 14.391 8.034 17.552 1.00 41.91 205 ALA A CA 1
ATOM 1608 C C . ALA A 1 205 ? 13.456 8.011 16.336 1.00 41.91 205 ALA A C 1
ATOM 1610 O O . ALA A 1 205 ? 12.516 8.805 16.246 1.00 41.91 205 ALA A O 1
ATOM 1611 N N . LEU A 1 206 ? 13.733 7.094 15.404 1.00 47.59 206 LEU A N 1
ATOM 1612 C CA . LEU A 1 206 ? 12.906 6.825 14.228 1.00 47.59 206 LEU A CA 1
ATOM 1613 C C . LEU A 1 206 ? 11.460 6.555 14.662 1.00 47.59 206 LEU A C 1
ATOM 1615 O O . LEU A 1 206 ? 11.196 5.656 15.458 1.00 47.59 206 LEU A O 1
ATOM 1619 N N . VAL A 1 207 ? 10.530 7.355 14.141 1.00 53.56 207 VAL A N 1
ATOM 1620 C CA . VAL A 1 207 ? 9.099 7.207 14.408 1.00 53.56 207 VAL A CA 1
ATOM 1621 C C . VAL A 1 207 ? 8.630 5.890 13.796 1.00 53.56 207 VAL A C 1
ATOM 1623 O O . VAL A 1 207 ? 8.593 5.742 12.574 1.00 53.56 207 VAL A O 1
ATOM 1626 N N . HIS A 1 208 ? 8.299 4.912 14.638 1.00 61.88 208 HIS A N 1
ATOM 1627 C CA . HIS A 1 208 ? 7.700 3.661 14.186 1.00 61.88 208 HIS A CA 1
ATOM 1628 C C . HIS A 1 208 ? 6.233 3.908 13.835 1.00 61.88 208 HIS A C 1
ATOM 1630 O O . HIS A 1 208 ? 5.415 4.172 14.714 1.00 61.88 208 HIS A O 1
ATOM 1636 N N . ARG A 1 209 ? 5.917 3.817 12.540 1.00 73.88 209 ARG A N 1
ATOM 1637 C CA . ARG A 1 209 ? 4.567 3.975 11.997 1.00 73.88 209 ARG A CA 1
ATOM 1638 C C . ARG A 1 209 ? 3.994 2.627 11.583 1.00 73.88 209 ARG A C 1
ATOM 1640 O O . ARG A 1 209 ? 4.575 1.935 10.752 1.00 73.88 209 ARG A O 1
ATOM 1647 N N . LEU A 1 210 ? 2.832 2.289 12.126 1.00 82.19 210 LEU A N 1
ATOM 1648 C CA . LEU A 1 210 ? 2.056 1.100 11.787 1.00 82.19 210 LEU A CA 1
ATOM 1649 C C . LEU A 1 210 ? 0.775 1.507 11.055 1.00 82.19 210 LEU A C 1
ATOM 1651 O O . LEU A 1 210 ? 0.167 2.530 11.373 1.00 82.19 210 LEU A O 1
ATOM 1655 N N . ILE A 1 211 ? 0.354 0.697 10.085 1.00 86.88 211 ILE A N 1
ATOM 1656 C CA . ILE A 1 211 ? -0.871 0.918 9.307 1.00 86.88 211 ILE A CA 1
ATOM 1657 C C . ILE A 1 211 ? -1.811 -0.265 9.520 1.00 86.88 211 ILE A C 1
ATOM 1659 O O . ILE A 1 211 ? -1.397 -1.421 9.433 1.00 86.88 211 ILE A O 1
ATOM 1663 N N . PHE A 1 212 ? -3.082 0.039 9.763 1.00 88.94 212 PHE A N 1
ATOM 1664 C CA . PHE A 1 212 ? -4.137 -0.942 9.979 1.00 88.94 212 PHE A CA 1
ATOM 1665 C C . PHE A 1 212 ? -5.352 -0.650 9.108 1.00 88.94 212 PHE A C 1
ATOM 1667 O O . PHE A 1 212 ? -5.689 0.507 8.852 1.00 88.94 212 PHE A O 1
ATOM 1674 N N . GLY A 1 213 ? -6.036 -1.712 8.693 1.00 93.12 213 GLY A N 1
ATOM 1675 C CA . GLY A 1 213 ? -7.402 -1.636 8.188 1.00 93.12 213 GLY A CA 1
ATOM 1676 C C . GLY A 1 213 ? -8.385 -1.988 9.298 1.00 93.12 213 GLY A C 1
ATOM 1677 O O . GLY A 1 213 ? -8.166 -2.943 10.030 1.00 93.12 213 GLY A O 1
ATOM 1678 N N . VAL A 1 214 ? -9.481 -1.253 9.423 1.00 94.75 214 VAL A N 1
ATOM 1679 C CA . VAL A 1 214 ? -10.557 -1.541 10.375 1.00 94.75 214 VAL A CA 1
ATOM 1680 C C . VAL A 1 214 ? -11.847 -1.664 9.587 1.00 94.75 214 VAL A C 1
ATOM 1682 O O . VAL A 1 214 ? -12.291 -0.706 8.956 1.00 94.75 214 VAL A O 1
ATOM 1685 N N . THR A 1 215 ? -12.430 -2.854 9.599 1.00 93.62 215 THR A N 1
ATOM 1686 C CA . THR A 1 215 ? -13.671 -3.170 8.889 1.00 93.62 215 THR A CA 1
ATOM 1687 C C . THR A 1 215 ? -14.686 -3.787 9.839 1.00 93.62 215 THR A C 1
ATOM 1689 O O . THR A 1 215 ? -14.390 -4.058 11.001 1.00 93.62 215 THR A O 1
ATOM 1692 N N . GLU A 1 216 ? -15.900 -4.013 9.353 1.00 89.81 216 GLU A N 1
ATOM 1693 C CA . GLU A 1 216 ? -16.934 -4.732 10.087 1.00 89.81 216 GLU A CA 1
ATOM 1694 C C . GLU A 1 216 ? -17.256 -6.068 9.443 1.00 89.81 216 GLU A C 1
ATOM 1696 O O . GLU A 1 216 ? -17.526 -6.165 8.245 1.00 89.81 216 GLU A O 1
ATOM 1701 N N . LYS A 1 217 ? -17.300 -7.100 10.280 1.00 86.25 217 LYS A N 1
ATOM 1702 C CA . LYS A 1 217 ? -17.674 -8.452 9.890 1.00 86.25 217 LYS A CA 1
ATOM 1703 C C . LYS A 1 217 ? -18.542 -9.059 10.973 1.00 86.25 217 LYS A C 1
ATOM 1705 O O . LYS A 1 217 ? -18.194 -9.038 12.149 1.00 86.25 217 LYS A O 1
ATOM 1710 N N . GLU A 1 218 ? -19.718 -9.543 10.577 1.00 82.12 218 GLU A N 1
ATOM 1711 C CA . GLU A 1 218 ? -20.699 -10.148 11.494 1.00 82.12 218 GLU A CA 1
ATOM 1712 C C . GLU A 1 218 ? -21.060 -9.245 12.697 1.00 82.12 218 GLU A C 1
ATOM 1714 O O . GLU A 1 218 ? -21.319 -9.715 13.803 1.00 82.12 218 GLU A O 1
ATOM 1719 N N . GLY A 1 219 ? -21.064 -7.922 12.489 1.00 77.94 219 GLY A N 1
ATOM 1720 C CA . GLY A 1 219 ? -21.383 -6.937 13.527 1.00 77.94 219 GLY A CA 1
ATOM 1721 C C . GLY A 1 219 ? -20.266 -6.680 14.545 1.00 77.94 219 GLY A C 1
ATOM 1722 O O . GLY A 1 219 ? -20.512 -6.006 15.544 1.00 77.94 219 GLY A O 1
ATOM 1723 N N . LYS A 1 220 ? -19.051 -7.192 14.310 1.00 85.62 220 LYS A N 1
ATOM 1724 C CA . LYS A 1 220 ? -17.852 -6.896 15.104 1.00 85.62 220 LYS A CA 1
ATOM 1725 C C . LYS A 1 220 ? -16.813 -6.170 14.258 1.00 85.62 220 LYS A C 1
ATOM 1727 O O . LYS A 1 220 ? -16.731 -6.396 13.051 1.00 85.62 220 LYS A O 1
ATOM 1732 N N . ALA A 1 221 ? -16.018 -5.323 14.907 1.00 88.25 221 ALA A N 1
ATOM 1733 C CA . ALA A 1 221 ? -14.848 -4.736 14.277 1.00 88.25 221 ALA A CA 1
ATOM 1734 C C . ALA A 1 221 ? -13.795 -5.829 14.046 1.00 88.25 221 ALA A C 1
ATOM 1736 O O . ALA A 1 221 ? -13.453 -6.581 14.959 1.00 88.25 221 ALA A O 1
ATOM 1737 N N . GLU A 1 222 ? -13.315 -5.921 12.816 1.00 92.81 222 GLU A N 1
ATOM 1738 C CA . GLU A 1 222 ? -12.210 -6.775 12.402 1.00 92.81 222 GLU A CA 1
ATOM 1739 C C . GLU A 1 222 ? -11.041 -5.858 12.037 1.00 92.81 222 GLU A C 1
ATOM 1741 O O . GLU A 1 222 ? -11.195 -4.907 11.265 1.00 92.81 222 GLU A O 1
ATOM 1746 N N . VAL A 1 223 ? -9.881 -6.126 12.634 1.00 91.31 223 VAL A N 1
ATOM 1747 C CA . VAL A 1 223 ? -8.656 -5.357 12.414 1.00 91.31 223 VAL A CA 1
ATOM 1748 C C . VAL A 1 223 ? -7.739 -6.161 11.506 1.00 91.31 223 VAL A C 1
ATOM 1750 O O . VAL A 1 223 ? -7.436 -7.316 11.790 1.00 91.31 223 VAL A O 1
ATOM 1753 N N . LEU A 1 224 ? -7.316 -5.527 10.423 1.00 89.75 224 LEU A N 1
ATOM 1754 C CA . LEU A 1 224 ? -6.431 -6.053 9.397 1.00 89.75 224 LEU A CA 1
ATOM 1755 C C . LEU A 1 224 ? -5.042 -5.440 9.578 1.00 89.75 224 LEU A C 1
ATOM 1757 O O . LEU A 1 224 ? -4.911 -4.218 9.717 1.00 89.75 224 LEU A O 1
ATOM 1761 N N . ARG A 1 225 ? -4.002 -6.272 9.526 1.00 84.69 225 ARG A N 1
ATOM 1762 C CA . ARG A 1 225 ? -2.612 -5.816 9.379 1.00 84.69 225 ARG A CA 1
ATOM 1763 C C . ARG A 1 225 ? -2.406 -5.149 8.017 1.00 84.69 225 ARG A C 1
ATOM 1765 O O . ARG A 1 225 ? -3.214 -5.305 7.104 1.00 84.69 225 ARG A O 1
ATOM 1772 N N . ASP A 1 226 ? -1.299 -4.439 7.862 1.00 82.25 226 ASP A N 1
ATOM 1773 C CA . ASP A 1 226 ? -0.900 -3.770 6.620 1.00 82.25 226 ASP A CA 1
ATOM 1774 C C . ASP A 1 226 ? -0.944 -4.685 5.379 1.00 82.25 226 ASP A C 1
ATOM 1776 O O . ASP A 1 226 ? -1.496 -4.313 4.342 1.00 82.25 226 ASP A O 1
ATOM 1780 N N . TRP A 1 227 ? -0.429 -5.909 5.488 1.00 82.12 227 TRP A N 1
ATOM 1781 C CA . TRP A 1 227 ? -0.398 -6.874 4.393 1.00 82.12 227 TRP A CA 1
ATOM 1782 C C . TRP A 1 227 ? -1.782 -7.472 4.102 1.00 82.12 227 TRP A C 1
ATOM 1784 O O . TRP A 1 227 ? -2.108 -7.721 2.941 1.00 82.12 227 TRP A O 1
ATOM 1794 N N . GLU A 1 228 ? -2.622 -7.667 5.124 1.00 87.12 228 GLU A N 1
ATOM 1795 C CA . GLU A 1 228 ? -4.013 -8.122 4.965 1.00 87.12 228 GLU A CA 1
ATOM 1796 C C . GLU A 1 228 ? -4.854 -7.036 4.300 1.00 87.12 228 GLU A C 1
ATOM 1798 O O . GLU A 1 228 ? -5.608 -7.308 3.367 1.00 87.12 228 GLU A O 1
ATOM 1803 N N . LEU A 1 229 ? -4.665 -5.789 4.737 1.00 88.56 229 LEU A N 1
ATOM 1804 C CA . LEU A 1 229 ? -5.255 -4.609 4.129 1.00 88.56 229 LEU A CA 1
ATOM 1805 C C . LEU A 1 229 ? -4.861 -4.520 2.652 1.00 88.56 229 LEU A C 1
ATOM 1807 O O . LEU A 1 229 ? -5.739 -4.378 1.804 1.00 88.56 229 LEU A O 1
ATOM 1811 N N . LEU A 1 230 ? -3.574 -4.669 2.321 1.00 87.25 230 LEU A N 1
ATOM 1812 C CA . LEU A 1 230 ? -3.114 -4.666 0.932 1.00 87.25 230 LEU A CA 1
ATOM 1813 C C . LEU A 1 230 ? -3.798 -5.761 0.098 1.00 87.25 230 LEU A C 1
ATOM 1815 O O . LEU A 1 230 ? -4.260 -5.484 -1.007 1.00 87.25 230 LEU A O 1
ATOM 1819 N N . GLN A 1 231 ? -3.910 -6.983 0.625 1.00 86.94 231 GLN A N 1
ATOM 1820 C CA . GLN A 1 231 ? -4.585 -8.093 -0.059 1.00 86.94 231 GLN A CA 1
ATOM 1821 C C . GLN A 1 231 ? -6.075 -7.813 -0.298 1.00 86.94 231 GLN A C 1
ATOM 1823 O O . GLN A 1 231 ? -6.580 -8.038 -1.403 1.00 86.94 231 GLN A O 1
ATOM 1828 N N . VAL A 1 232 ? -6.773 -7.271 0.705 1.00 88.62 232 VAL A N 1
ATOM 1829 C CA . VAL A 1 232 ? -8.177 -6.855 0.578 1.00 88.62 232 VAL A CA 1
ATOM 1830 C C . VAL A 1 232 ? -8.318 -5.775 -0.492 1.00 88.62 232 VAL A C 1
ATOM 1832 O O . VAL A 1 232 ? -9.122 -5.929 -1.408 1.00 88.62 232 VAL A O 1
ATOM 1835 N N . LEU A 1 233 ? -7.501 -4.721 -0.442 1.00 87.88 233 LEU A N 1
ATOM 1836 C CA . LEU A 1 233 ? -7.533 -3.637 -1.429 1.00 87.88 233 LEU A CA 1
ATOM 1837 C C . LEU A 1 233 ? -7.245 -4.141 -2.840 1.00 87.88 233 LEU A C 1
ATOM 1839 O O . LEU A 1 233 ? -7.928 -3.755 -3.786 1.00 87.88 233 LEU A O 1
ATOM 1843 N N . ASN A 1 234 ? -6.285 -5.054 -2.975 1.00 87.94 234 ASN A N 1
ATOM 1844 C CA . ASN A 1 234 ? -5.968 -5.672 -4.247 1.00 87.94 234 ASN A CA 1
ATOM 1845 C C . ASN A 1 234 ? -7.185 -6.389 -4.834 1.00 87.94 234 ASN A C 1
ATOM 1847 O O . ASN A 1 234 ? -7.356 -6.353 -6.052 1.00 87.94 234 ASN A O 1
ATOM 1851 N N . ALA A 1 235 ? -8.023 -7.047 -4.030 1.00 86.38 235 ALA A N 1
ATOM 1852 C CA . ALA A 1 235 ? -9.188 -7.788 -4.518 1.00 86.38 235 ALA A CA 1
ATOM 1853 C C . ALA A 1 235 ? -10.264 -6.901 -5.177 1.00 86.38 235 ALA A C 1
ATOM 1855 O O . ALA A 1 235 ? -11.086 -7.412 -5.943 1.00 86.38 235 ALA A O 1
ATOM 1856 N N . HIS A 1 236 ? -10.251 -5.590 -4.927 1.00 81.56 236 HIS A N 1
ATOM 1857 C CA . HIS A 1 236 ? -11.244 -4.662 -5.455 1.00 81.56 236 HIS A CA 1
ATOM 1858 C C . HIS A 1 236 ? -10.772 -3.988 -6.751 1.00 81.56 236 HIS A C 1
ATOM 1860 O O . HIS A 1 236 ? -9.673 -3.450 -6.853 1.00 81.56 236 HIS A O 1
ATOM 1866 N N . LEU A 1 237 ? -11.638 -4.012 -7.768 1.00 62.97 237 LEU A N 1
ATOM 1867 C CA . LEU A 1 237 ? -11.411 -3.358 -9.055 1.00 62.97 237 LEU A CA 1
ATOM 1868 C C . LEU A 1 237 ? -12.084 -1.981 -9.050 1.00 62.97 237 LEU A C 1
ATOM 1870 O O . LEU A 1 237 ? -13.312 -1.925 -8.949 1.00 62.97 237 LEU A O 1
ATOM 1874 N N . PRO A 1 238 ? -11.355 -0.874 -9.266 1.00 59.47 238 PRO A N 1
ATOM 1875 C CA . PRO A 1 238 ? -12.000 0.379 -9.619 1.00 59.47 238 PRO A CA 1
ATOM 1876 C C . PRO A 1 238 ? -12.597 0.230 -11.024 1.00 59.47 238 PRO A C 1
ATOM 1878 O O . PRO A 1 238 ? -11.875 0.238 -12.028 1.00 59.47 238 PRO A O 1
ATOM 1881 N N . LYS A 1 239 ? -13.924 0.070 -11.129 1.00 53.81 239 LYS A N 1
ATOM 1882 C CA . LYS A 1 239 ? -14.592 0.218 -12.425 1.00 53.81 239 LYS A CA 1
ATOM 1883 C C . LYS A 1 239 ? -14.414 1.664 -12.864 1.00 53.81 239 LYS A C 1
ATOM 1885 O O . LYS A 1 239 ? -14.709 2.607 -12.137 1.00 53.81 239 LYS A O 1
ATOM 1890 N N . SER A 1 240 ? -13.875 1.830 -14.065 1.00 42.03 240 SER A N 1
ATOM 1891 C CA . SER A 1 240 ? -13.548 3.119 -14.668 1.00 42.03 240 SER A CA 1
ATOM 1892 C C . SER A 1 240 ? -14.838 3.807 -15.108 1.00 42.03 240 SER A C 1
ATOM 1894 O O . SER A 1 240 ? -15.214 3.813 -16.276 1.00 42.03 240 SER A O 1
ATOM 1896 N N . SER A 1 241 ? -15.581 4.345 -14.159 1.00 40.56 241 SER A N 1
ATOM 1897 C CA . SER A 1 241 ? -16.607 5.337 -14.424 1.00 40.56 241 SER A CA 1
ATOM 1898 C C . SER A 1 241 ? -16.637 6.251 -13.212 1.00 40.56 241 SER A C 1
ATOM 1900 O O . SER A 1 241 ? -16.963 5.775 -12.127 1.00 40.56 241 SER A O 1
ATOM 1902 N N . PRO A 1 242 ? -16.305 7.546 -13.356 1.00 43.84 242 PRO A N 1
ATOM 1903 C CA . PRO A 1 242 ? -16.657 8.541 -12.358 1.00 43.84 242 PRO A CA 1
ATOM 1904 C C . PRO A 1 242 ? -18.180 8.719 -12.416 1.00 43.84 242 PRO A C 1
ATOM 1906 O O . PRO A 1 242 ? -18.701 9.712 -12.912 1.00 43.84 242 PRO A O 1
ATOM 1909 N N . GLY A 1 243 ? -18.915 7.689 -12.000 1.00 42.09 243 GLY A N 1
ATOM 1910 C CA . GLY A 1 243 ? -20.318 7.817 -11.672 1.00 42.09 243 GLY A CA 1
ATOM 1911 C C . GLY A 1 243 ? -20.354 8.628 -10.395 1.00 42.09 243 GLY A C 1
ATOM 1912 O O . GLY A 1 243 ? -19.823 8.182 -9.382 1.00 42.09 243 GLY A O 1
ATOM 1913 N N . GLY A 1 244 ? -20.905 9.838 -10.471 1.00 44.59 244 GLY A N 1
ATOM 1914 C CA . GLY A 1 244 ? -21.162 10.692 -9.320 1.00 44.59 244 GLY A CA 1
ATOM 1915 C C . GLY A 1 244 ? -22.153 10.016 -8.383 1.00 44.59 244 GLY A C 1
ATOM 1916 O O . GLY A 1 244 ? -23.331 10.355 -8.373 1.00 44.59 244 GLY A O 1
ATOM 1917 N N . ALA A 1 245 ? -21.685 9.032 -7.620 1.00 45.12 245 ALA A N 1
ATOM 1918 C CA . ALA A 1 245 ? -22.384 8.543 -6.457 1.00 45.12 245 ALA A CA 1
ATOM 1919 C C . ALA A 1 245 ? -22.225 9.635 -5.399 1.00 45.12 245 ALA A C 1
ATOM 1921 O O . ALA A 1 245 ? -21.245 9.684 -4.657 1.00 45.12 245 ALA A O 1
ATOM 1922 N N . THR A 1 246 ? -23.166 10.577 -5.390 1.00 46.00 246 THR A N 1
ATOM 1923 C CA . THR A 1 246 ? -23.430 11.402 -4.216 1.00 46.00 246 THR A CA 1
ATOM 1924 C C . THR A 1 246 ? -23.955 10.464 -3.152 1.00 46.00 246 THR A C 1
ATOM 1926 O O . THR A 1 246 ? -25.147 10.163 -3.088 1.00 46.00 246 THR A O 1
ATOM 1929 N N . VAL A 1 247 ? -23.030 9.923 -2.379 1.00 51.59 247 VAL A N 1
ATOM 1930 C CA . VAL A 1 247 ? -23.370 9.148 -1.211 1.00 51.59 247 VAL A CA 1
ATOM 1931 C C . VAL A 1 247 ? -23.565 10.158 -0.086 1.00 51.59 247 VAL A C 1
ATOM 1933 O O . VAL A 1 247 ? -22.599 10.689 0.451 1.00 51.59 247 VAL A O 1
ATOM 1936 N N . ASP A 1 248 ? -24.827 10.463 0.215 1.00 49.88 248 ASP A N 1
ATOM 1937 C CA . ASP A 1 248 ? -25.234 11.205 1.413 1.00 49.88 248 ASP A CA 1
ATOM 1938 C C . ASP A 1 248 ? -25.104 10.260 2.620 1.00 49.88 248 ASP A C 1
ATOM 1940 O O . ASP A 1 248 ? -26.082 9.782 3.192 1.00 49.88 248 ASP A O 1
ATOM 1944 N N . LEU A 1 249 ? -23.867 9.848 2.907 1.00 58.84 249 LEU A N 1
ATOM 1945 C CA . LEU A 1 249 ? -23.528 9.088 4.102 1.00 58.84 249 LEU A CA 1
ATOM 1946 C C . LEU A 1 249 ? -22.763 10.010 5.029 1.00 58.84 249 LEU A C 1
ATOM 1948 O O . LEU A 1 249 ? -21.735 10.582 4.661 1.00 58.84 249 LEU A O 1
ATOM 1952 N N . ASP A 1 250 ? -23.261 10.100 6.254 1.00 65.25 250 ASP A N 1
ATOM 1953 C CA . ASP A 1 250 ? -22.568 10.758 7.342 1.00 65.25 250 ASP A CA 1
ATOM 1954 C C . ASP A 1 250 ? -21.319 9.928 7.689 1.00 65.25 250 ASP A C 1
ATOM 1956 O O . ASP A 1 250 ? -21.353 8.957 8.451 1.00 65.25 250 ASP A O 1
ATOM 1960 N N . ALA A 1 251 ? -20.208 10.253 7.025 1.00 76.44 251 ALA A N 1
ATOM 1961 C CA . ALA A 1 251 ? -18.942 9.549 7.174 1.00 76.44 251 ALA A CA 1
ATOM 1962 C C . ALA A 1 251 ? -18.358 9.734 8.585 1.00 76.44 251 ALA A C 1
ATOM 1964 O O . ALA A 1 251 ? -17.648 8.854 9.068 1.00 76.44 251 ALA A O 1
ATOM 1965 N N . GLY A 1 252 ? -18.689 10.839 9.266 1.00 82.81 252 GLY A N 1
ATOM 1966 C CA . GLY A 1 252 ? -18.216 11.153 10.618 1.00 82.81 252 GLY A CA 1
ATOM 1967 C C . GLY A 1 252 ? -18.555 10.058 11.636 1.00 82.81 252 GLY A C 1
ATOM 1968 O O . GLY A 1 252 ? -17.632 9.430 12.159 1.00 82.81 252 GLY A O 1
ATOM 1969 N N . PRO A 1 253 ? -19.844 9.737 11.857 1.00 86.44 253 PRO A N 1
ATOM 1970 C CA . PRO A 1 253 ? -20.262 8.654 12.747 1.00 86.44 253 PRO A CA 1
ATOM 1971 C C . PRO A 1 253 ? -19.639 7.294 12.413 1.00 86.44 253 PRO A C 1
ATOM 1973 O O . PRO A 1 253 ? -19.353 6.500 13.312 1.00 86.44 253 PRO A O 1
ATOM 1976 N N . MET A 1 254 ? -19.412 7.003 11.127 1.00 86.94 254 MET A N 1
ATOM 1977 C CA . MET A 1 254 ? -18.780 5.751 10.700 1.00 86.94 254 MET A CA 1
ATOM 1978 C C . MET A 1 254 ? -17.304 5.701 11.102 1.00 86.94 254 MET A C 1
ATOM 1980 O O . MET A 1 254 ? -16.873 4.698 11.673 1.00 86.94 254 MET A O 1
ATOM 1984 N N . VAL A 1 255 ? -16.554 6.779 10.846 1.00 89.25 255 VAL A N 1
ATOM 1985 C CA . VAL A 1 255 ? -15.156 6.909 11.280 1.00 89.25 255 VAL A CA 1
ATOM 1986 C C . VAL A 1 255 ? -15.072 6.814 12.798 1.00 89.25 255 VAL A C 1
ATOM 1988 O O . VAL A 1 255 ? -14.293 6.012 13.297 1.00 89.25 255 VAL A O 1
ATOM 1991 N N . GLU A 1 256 ? -15.891 7.569 13.535 1.00 90.19 256 GLU A N 1
ATOM 1992 C CA . GLU A 1 256 ? -15.892 7.558 15.002 1.00 90.19 256 GLU A CA 1
ATOM 1993 C C . GLU A 1 256 ? -16.162 6.163 15.565 1.00 90.19 256 GLU A C 1
ATOM 1995 O O . GLU A 1 256 ? -15.462 5.712 16.471 1.00 90.19 256 GLU A O 1
ATOM 2000 N N . ARG A 1 257 ? -17.145 5.447 15.009 1.00 91.06 257 ARG A N 1
ATOM 2001 C CA . ARG A 1 257 ? -17.501 4.093 15.444 1.00 91.06 257 ARG A CA 1
ATOM 2002 C C . ARG A 1 257 ? -16.365 3.095 15.215 1.00 91.06 257 ARG A C 1
ATOM 2004 O O . ARG A 1 257 ? -16.004 2.384 16.151 1.00 91.06 257 ARG A O 1
ATOM 2011 N N . LEU A 1 258 ? -15.800 3.053 14.005 1.00 91.50 258 LEU A N 1
ATOM 2012 C CA . LEU A 1 258 ? -14.700 2.141 13.664 1.00 91.50 258 LEU A CA 1
ATOM 2013 C C . LEU A 1 258 ? -13.429 2.488 14.444 1.00 91.50 258 LEU A C 1
ATOM 2015 O O . LEU A 1 258 ? -12.784 1.605 15.006 1.00 91.50 258 LEU A O 1
ATOM 2019 N N . LYS A 1 259 ? -13.108 3.781 14.547 1.00 93.44 259 LYS A N 1
ATOM 2020 C CA . LYS A 1 259 ? -11.950 4.273 15.294 1.00 93.44 259 LYS A CA 1
ATOM 2021 C C . LYS A 1 259 ? -12.064 3.950 16.779 1.00 93.44 259 LYS A C 1
ATOM 2023 O O . LYS A 1 259 ? -11.114 3.438 17.353 1.00 93.44 259 LYS A O 1
ATOM 2028 N N . LYS A 1 260 ? -13.235 4.159 17.386 1.00 92.88 260 LYS A N 1
ATOM 2029 C CA . LYS A 1 260 ? -13.488 3.805 18.788 1.00 92.88 260 LYS A CA 1
ATOM 2030 C C . LYS A 1 260 ? -13.346 2.304 19.039 1.00 92.88 260 LYS A C 1
ATOM 2032 O O . LYS A 1 260 ? -12.843 1.920 20.090 1.00 92.88 260 LYS A O 1
ATOM 2037 N N . ALA A 1 261 ? -13.798 1.469 18.104 1.00 91.31 261 ALA A N 1
ATOM 2038 C CA . ALA A 1 261 ? -13.642 0.023 18.215 1.00 91.31 261 ALA A CA 1
ATOM 2039 C C . ALA A 1 261 ? -12.165 -0.397 18.142 1.00 91.31 261 ALA A C 1
ATOM 2041 O O . ALA A 1 261 ? -11.740 -1.223 18.937 1.00 91.31 261 ALA A O 1
ATOM 2042 N N . PHE A 1 262 ? -11.382 0.214 17.250 1.00 92.44 262 PHE A N 1
ATOM 2043 C CA . PHE A 1 262 ? -9.939 -0.018 17.155 1.00 92.44 262 PHE A CA 1
ATOM 2044 C C . PHE A 1 262 ? -9.174 0.479 18.391 1.00 92.44 262 PHE A C 1
ATOM 2046 O O . PHE A 1 262 ? -8.330 -0.230 18.933 1.00 92.44 262 PHE A O 1
ATOM 2053 N N . ASP A 1 263 ? -9.491 1.684 18.870 1.00 92.19 263 ASP A N 1
ATOM 2054 C CA . ASP A 1 263 ? -8.796 2.303 20.001 1.00 92.19 263 ASP A CA 1
ATOM 2055 C C . ASP A 1 263 ? -9.022 1.558 21.322 1.00 92.19 263 ASP A C 1
ATOM 2057 O O . ASP A 1 263 ? -8.174 1.625 22.211 1.00 92.19 263 ASP A O 1
ATOM 2061 N N . ALA A 1 264 ? -10.138 0.830 21.452 1.00 90.06 264 ALA A N 1
ATOM 2062 C CA . ALA A 1 264 ? -10.428 0.007 22.625 1.00 90.06 264 ALA A CA 1
ATOM 2063 C C . ALA A 1 264 ? -9.354 -1.068 22.873 1.00 90.06 264 ALA A C 1
ATOM 2065 O O . ALA A 1 264 ? -9.078 -1.389 24.027 1.00 90.06 264 ALA A O 1
ATOM 2066 N N . ASP A 1 265 ? -8.720 -1.555 21.802 1.00 88.06 265 ASP A N 1
ATOM 2067 C CA . ASP A 1 265 ? -7.717 -2.621 21.819 1.00 88.06 265 ASP A CA 1
ATOM 2068 C C . ASP A 1 265 ? -6.355 -2.149 21.253 1.00 88.06 265 ASP A C 1
ATOM 2070 O O . ASP A 1 265 ? -5.507 -2.958 20.873 1.00 88.06 265 ASP A O 1
ATOM 2074 N N . LEU A 1 266 ? -6.093 -0.832 21.228 1.00 85.00 266 LEU A N 1
ATOM 2075 C CA . LEU A 1 266 ? -4.904 -0.235 20.594 1.00 85.00 266 LEU A CA 1
ATOM 2076 C C . LEU A 1 266 ? -3.579 -0.849 21.072 1.00 85.00 266 LEU A C 1
ATOM 2078 O O . LEU A 1 266 ? -2.718 -1.194 20.262 1.00 85.00 266 LEU A O 1
ATOM 2082 N N . SER A 1 267 ? -3.422 -1.023 22.386 1.00 79.94 267 SER A N 1
ATOM 2083 C CA . SER A 1 267 ? -2.213 -1.610 22.978 1.00 79.94 267 SER A CA 1
ATOM 2084 C C . SER A 1 267 ? -2.027 -3.089 22.624 1.00 79.94 267 SER A C 1
ATOM 2086 O O . SER A 1 267 ? -0.901 -3.574 22.631 1.00 79.94 267 SER A O 1
ATOM 2088 N N . LEU A 1 268 ? -3.107 -3.811 22.299 1.00 81.94 268 LEU A N 1
ATOM 2089 C CA . LEU A 1 268 ? -3.030 -5.196 21.821 1.00 81.94 268 LEU A CA 1
ATOM 2090 C C . LEU A 1 268 ? -2.615 -5.254 20.348 1.00 81.94 268 LEU A C 1
ATOM 2092 O O . LEU A 1 268 ? -1.923 -6.185 19.938 1.00 81.94 268 LEU A O 1
ATOM 2096 N N . HIS A 1 269 ? -3.021 -4.266 19.549 1.00 80.00 269 HIS A N 1
ATOM 2097 C CA . HIS A 1 269 ? -2.662 -4.180 18.134 1.00 80.00 269 HIS A CA 1
ATOM 2098 C C . HIS A 1 269 ? -1.219 -3.712 17.914 1.00 80.00 269 HIS A C 1
ATOM 2100 O O . HIS A 1 269 ? -0.570 -4.168 16.969 1.00 80.00 269 HIS A O 1
ATOM 2106 N N . ALA A 1 270 ? -0.705 -2.848 18.790 1.00 76.31 270 ALA A N 1
ATOM 2107 C CA . ALA A 1 270 ? 0.638 -2.282 18.705 1.00 76.31 270 ALA A CA 1
ATOM 2108 C C . ALA A 1 270 ? 1.455 -2.517 19.995 1.00 76.31 270 ALA A C 1
ATOM 2110 O O . ALA A 1 270 ? 1.855 -1.553 20.647 1.00 76.31 270 ALA A O 1
ATOM 2111 N N . PRO A 1 271 ? 1.729 -3.783 20.376 1.00 70.69 271 PRO A N 1
ATOM 2112 C CA . PRO A 1 271 ? 2.413 -4.107 21.633 1.00 70.69 271 PRO A CA 1
ATOM 2113 C C . PRO A 1 271 ? 3.880 -3.654 21.660 1.00 70.69 271 PRO A C 1
ATOM 2115 O O . PRO A 1 271 ? 4.480 -3.576 22.728 1.00 70.69 271 PRO A O 1
ATOM 2118 N N . THR A 1 272 ? 4.459 -3.369 20.492 1.00 68.44 272 THR A N 1
ATOM 2119 C CA . THR A 1 272 ? 5.835 -2.886 20.329 1.00 68.44 272 THR A CA 1
ATOM 2120 C C . THR A 1 272 ? 5.978 -1.380 20.553 1.00 68.44 272 THR A C 1
ATOM 2122 O O . THR A 1 272 ? 7.101 -0.904 20.705 1.00 68.44 272 THR A O 1
ATOM 2125 N N . LEU A 1 273 ? 4.873 -0.623 20.580 1.00 72.44 273 LEU A N 1
ATOM 2126 C CA . LEU A 1 273 ? 4.886 0.826 20.795 1.00 72.44 273 LEU A CA 1
ATOM 2127 C C . LEU A 1 273 ? 4.705 1.143 22.281 1.00 72.44 273 LEU A C 1
ATOM 2129 O O . LEU A 1 273 ? 3.861 0.545 22.951 1.00 72.44 273 LEU A O 1
ATOM 2133 N N . GLN A 1 274 ? 5.469 2.103 22.807 1.00 72.38 274 GLN A N 1
ATOM 2134 C CA . GLN A 1 274 ? 5.405 2.443 24.231 1.00 72.38 274 GLN A CA 1
ATOM 2135 C C . GLN A 1 274 ? 4.216 3.348 24.563 1.00 72.38 274 GLN A C 1
ATOM 2137 O O . GLN A 1 274 ? 3.594 3.192 25.617 1.00 72.38 274 GLN A O 1
ATOM 2142 N N . ARG A 1 275 ? 3.893 4.297 23.679 1.00 78.25 275 ARG A N 1
ATOM 2143 C CA . ARG A 1 275 ? 2.765 5.231 23.795 1.00 78.25 275 ARG A CA 1
ATOM 2144 C C . ARG A 1 275 ? 2.068 5.379 22.440 1.00 78.25 275 ARG A C 1
ATOM 2146 O O . ARG A 1 275 ? 2.223 6.401 21.774 1.00 78.25 275 ARG A O 1
ATOM 2153 N N . PRO A 1 276 ? 1.292 4.369 22.012 1.00 84.38 276 PRO A N 1
ATOM 2154 C CA . PRO A 1 276 ? 0.646 4.401 20.710 1.00 84.38 276 PRO A CA 1
ATOM 2155 C C . PRO A 1 276 ? -0.404 5.516 20.638 1.00 84.38 276 PRO A C 1
ATOM 2157 O O . PRO A 1 276 ? -1.322 5.584 21.458 1.00 84.38 276 PRO A O 1
ATOM 2160 N N . VAL A 1 277 ? -0.296 6.352 19.610 1.00 87.25 277 VAL A N 1
ATOM 2161 C CA . VAL A 1 277 ? -1.283 7.358 19.213 1.00 87.25 277 VAL A CA 1
ATOM 2162 C C . VAL A 1 277 ? -1.771 7.014 17.817 1.00 87.25 277 VAL A C 1
ATOM 2164 O O . VAL A 1 277 ? -0.975 6.728 16.927 1.00 87.25 277 VAL A O 1
ATOM 2167 N N . SER A 1 278 ? -3.087 7.038 17.616 1.00 90.62 278 SER A N 1
ATOM 2168 C CA . SER A 1 278 ? -3.712 6.606 16.369 1.00 90.62 278 SER A CA 1
ATOM 2169 C C . SER A 1 278 ? -4.626 7.673 15.765 1.00 90.62 278 SER A C 1
ATOM 2171 O O . SER A 1 278 ? -5.395 8.330 16.474 1.00 90.62 278 SER A O 1
ATOM 2173 N N . TRP A 1 279 ? -4.615 7.804 14.438 1.00 90.88 279 TRP A N 1
ATOM 2174 C CA . TRP A 1 279 ? -5.523 8.681 13.690 1.00 90.88 279 TRP A CA 1
ATOM 2175 C C . TRP A 1 279 ? -6.009 8.037 12.392 1.00 90.88 279 TRP A C 1
ATOM 2177 O O . TRP A 1 279 ? -5.387 7.137 11.828 1.00 90.88 279 TRP A O 1
ATOM 2187 N N . SER A 1 280 ? -7.163 8.509 11.936 1.00 91.19 280 SER A N 1
ATOM 2188 C CA . SER A 1 280 ? -7.802 8.060 10.702 1.00 91.19 280 SER A CA 1
ATOM 2189 C C . SER A 1 280 ? -7.150 8.727 9.490 1.00 91.19 280 SER A C 1
ATOM 2191 O O . SER A 1 280 ? -7.081 9.952 9.438 1.00 91.19 280 SER A O 1
ATOM 2193 N N . GLU A 1 281 ? -6.710 7.932 8.516 1.00 88.62 281 GLU A N 1
ATOM 2194 C CA . GLU A 1 281 ? -6.109 8.417 7.263 1.00 88.62 281 GLU A CA 1
ATOM 2195 C C . GLU A 1 281 ? -7.133 8.462 6.127 1.00 88.62 281 GLU A C 1
ATOM 2197 O O . GLU A 1 281 ? -7.273 9.461 5.423 1.00 88.62 281 GLU A O 1
ATOM 2202 N N . MET A 1 282 ? -7.869 7.363 5.946 1.00 89.62 282 MET A N 1
ATOM 2203 C CA . MET A 1 282 ? -8.768 7.202 4.809 1.00 89.62 282 MET A CA 1
ATOM 2204 C C . MET A 1 282 ? -9.951 6.310 5.164 1.00 89.62 282 MET A C 1
ATOM 2206 O O . MET A 1 282 ? -9.768 5.274 5.794 1.00 89.62 282 MET A O 1
ATOM 2210 N N . LEU A 1 283 ? -11.155 6.663 4.718 1.00 90.75 283 LEU A N 1
ATOM 2211 C CA . LEU A 1 283 ? -12.318 5.778 4.776 1.00 90.75 283 LEU A CA 1
ATOM 2212 C C . LEU A 1 283 ? -12.735 5.353 3.365 1.00 90.75 283 LEU A C 1
ATOM 2214 O O . LEU A 1 283 ? -13.025 6.184 2.502 1.00 90.75 283 LEU A O 1
ATOM 2218 N N . LEU A 1 284 ? -12.817 4.042 3.158 1.00 89.75 284 LEU A N 1
ATOM 2219 C CA . LEU A 1 284 ? -13.366 3.429 1.958 1.00 89.75 284 LEU A CA 1
ATOM 2220 C C . LEU A 1 284 ? -14.779 2.929 2.244 1.00 89.75 284 LEU A C 1
ATOM 2222 O O . LEU A 1 284 ? -15.009 2.184 3.197 1.00 89.75 284 LEU A O 1
ATOM 2226 N N . ILE A 1 285 ? -15.730 3.340 1.415 1.00 88.12 285 ILE A N 1
ATOM 2227 C CA . ILE A 1 285 ? -17.150 3.053 1.602 1.00 88.12 285 ILE A CA 1
ATOM 2228 C C . ILE A 1 285 ? -17.638 2.144 0.467 1.00 88.12 285 ILE A C 1
ATOM 2230 O O . ILE A 1 285 ? -17.330 2.417 -0.695 1.00 88.12 285 ILE A O 1
ATOM 2234 N N . PRO A 1 286 ? -18.417 1.088 0.758 1.00 85.81 286 PRO A N 1
ATOM 2235 C CA . PRO A 1 286 ? -19.107 0.311 -0.260 1.00 85.81 286 PRO A CA 1
ATOM 2236 C C . PRO A 1 286 ? -19.952 1.191 -1.174 1.00 85.81 286 PRO A C 1
ATOM 2238 O O . PRO A 1 286 ? -20.808 1.943 -0.705 1.00 85.81 286 PRO A O 1
ATOM 2241 N N . ASN A 1 287 ? -19.769 1.056 -2.485 1.00 79.62 287 ASN A N 1
ATOM 2242 C CA . ASN A 1 287 ? -20.723 1.625 -3.426 1.00 79.62 287 ASN A CA 1
ATOM 2243 C C . ASN A 1 287 ? -22.003 0.774 -3.422 1.00 79.62 287 ASN A C 1
ATOM 2245 O O . ASN A 1 287 ? -22.101 -0.243 -4.115 1.00 79.62 287 ASN A O 1
ATOM 2249 N N . LEU A 1 288 ? -22.978 1.166 -2.602 1.00 65.50 288 LEU A N 1
ATOM 2250 C CA . LEU A 1 288 ? -24.313 0.579 -2.614 1.00 65.50 288 LEU A CA 1
ATOM 2251 C C . LEU A 1 288 ? -25.030 1.069 -3.874 1.00 65.50 288 LEU A C 1
ATOM 2253 O O . LEU A 1 288 ? -25.665 2.123 -3.871 1.00 65.50 288 LEU A O 1
ATOM 2257 N N . GLN A 1 289 ? -24.930 0.316 -4.972 1.00 53.00 289 GLN A N 1
ATOM 2258 C CA . GLN A 1 289 ? -25.854 0.541 -6.080 1.00 53.00 289 GLN A CA 1
ATOM 2259 C C . GLN A 1 289 ? -27.280 0.318 -5.555 1.00 53.00 289 GLN A C 1
ATOM 2261 O O . GLN A 1 289 ? -27.520 -0.714 -4.920 1.00 53.00 289 GLN A O 1
ATOM 2266 N N . PRO A 1 290 ? -28.230 1.241 -5.795 1.00 43.56 290 PRO A N 1
ATOM 2267 C CA . PRO A 1 290 ? -29.623 0.972 -5.489 1.00 43.56 290 PRO A CA 1
ATOM 2268 C C . PRO A 1 290 ? -30.015 -0.287 -6.258 1.00 43.56 290 PRO A C 1
ATOM 2270 O O . PRO A 1 290 ? -29.862 -0.356 -7.480 1.00 43.56 290 PRO A O 1
ATOM 2273 N N . THR A 1 291 ? -30.456 -1.309 -5.531 1.00 40.72 291 THR A N 1
ATOM 2274 C CA . THR A 1 291 ? -31.034 -2.515 -6.109 1.00 40.72 291 THR A CA 1
ATOM 2275 C C . THR A 1 291 ? -32.203 -2.080 -6.986 1.00 40.72 291 THR A C 1
ATOM 2277 O O . THR A 1 291 ? -33.235 -1.638 -6.489 1.00 40.72 291 THR A O 1
ATOM 2280 N N . GLY A 1 292 ? -32.004 -2.120 -8.305 1.00 39.72 292 GLY A N 1
ATOM 2281 C CA . GLY A 1 292 ? -33.059 -1.839 -9.269 1.00 39.72 292 GLY A CA 1
ATOM 2282 C C . GLY A 1 292 ? -34.215 -2.807 -9.039 1.00 39.72 292 GLY A C 1
ATOM 2283 O O . GLY A 1 292 ? -34.016 -4.021 -9.111 1.00 39.72 292 GLY A O 1
ATOM 2284 N N . GLY A 1 293 ? -35.378 -2.252 -8.697 1.00 33.59 293 GLY A N 1
ATOM 2285 C CA . GLY A 1 293 ? -36.667 -2.942 -8.732 1.00 33.59 293 GLY A CA 1
ATOM 2286 C C . GLY A 1 293 ? -37.225 -3.028 -10.143 1.00 33.59 293 GLY A C 1
ATOM 2287 O O . GLY A 1 293 ? -36.826 -2.194 -10.989 1.00 33.59 293 GLY A O 1
#

Sequence (293 aa):
WDLLNEKLERIQLALSSVMEEQEDISQLVIGMAGNSLFNELFSGSQGLSNDRLGAWF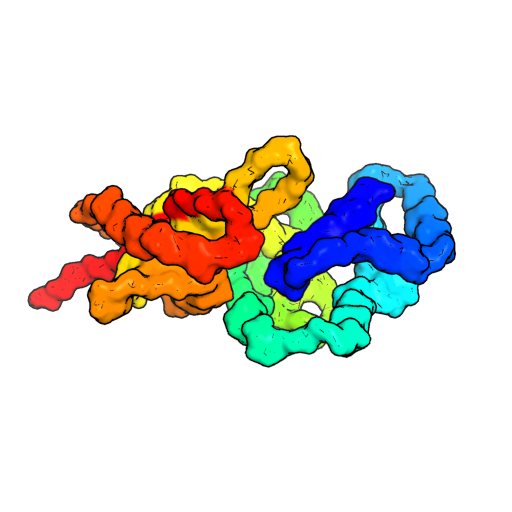DQATATLGGRDVVETVRELLGNVSRFDFQQVGKDLPKVDLPDLERFFTHTVSRHGRRIFRRDEGLEIKTPDEWKARSYALRDKYEGLVFDRNLRGPNAASRVLGVGHLLFDIALDEARNLPSSFACVDGLVAPLLVVTVEDEVTGTGALVHRLIFGVTEKEGKAEVLRDWELLQVLNAHLPKSSPGGATVDLDAGPMVERLKKAFDADLSLHAPTLQRPVSWSEMLLIPNLQPTGG

pLDDT: mean 70.04, std 18.45, range [33.59, 94.75]

Radius of gyration: 22.27 Å; chains: 1; bounding box: 76×37×47 Å

Foldseek 3Di:
DVLVVVVLVVVCVVCVLPDPDDDPVVCVCVVPLPPVQVCCLVVVQPPDDPVVNNVVVCVSVCARVNHGPVVVVVVVVVPPPPDDCVVCVVSPQPDALVLCVLLLQVLCVVLVWHWDADPLGIKTQARPVLCVVDVPDDRIDPSADSDPPDDDPCPVQRHDDPPRSSNVSSVVVVVPDPAAEEEFEPDPWKKWKKKKWAPDPPDPDDIDIFIWIWTDDPNAIDIGGPNRVSVSVSVTDDDPDPPPPPPPDPVPVVQVVRVVRCVVCVCVVCVVHPHMDMDTRHMYGYPPDPPDD

=== Feature glossary ===
A reading guide for the features in this record.

Start from the sequence.

  · Sequence gives the chain of amino acids in standard one-letter code (A=alanine, C=cysteine, …, Y=tyrosine), read N→C. It is the only feature that is directly encoded by the gene; all structural features are derived from the folded form of this sequence.

Fold it, and you get atomic coordinates and the backbone conformation that goes with them.

  · The mmCIF table is the protein's shape written out atom by atom. For each backbone N, Cα, C, and carbonyl O, it records an (x, y, z) coordinate triple in Å plus the residue type, chain letter, and residue number.

  · Backbone dihedral angles. Every residue except chain termini has a φ (preceding-C → N → Cα → C) and a ψ (N → Cα → C → next-N). They are reported in degrees following the IUPAC sign convention. Secondary structure is essentially a statement about which (φ, ψ) basin each residue occupies.

  · DSSP 8-state secondary structure assigns each residue one of H (α-helix), G (3₁₀-helix), I (π-helix), E (extended β-strand), B (isolated β-bridge), T (hydrogen-bonded turn), S (bend), or '-' (coil). The assignment is computed from backbone hydrogen-bond geometry via the Kabsch–Sander algorithm.

  · P-SEA three-state annotation labels each residue as helix, strand, or coil based purely on the geometry of the Cα trace. It serves as a fallback when the full backbone (and thus DSSP) is unavailable.

Summarize the fold with a handful of shape descriptors and a per-residue structural alphabet.

  · Radius of gyration (Rg) is the root-mean-square distance of Cα atoms from their centroid — a single number for overall size and compactness. A globular domain of N residues has Rg ≈ 2.2·N^0.38 Å; an extended or disordered chain has a much larger Rg. The Cα contact count is the number of residue pairs whose Cα atoms are within 8 Å and are more than four positions apart in sequence — a standard proxy for tertiary packing density. The bounding box is the smallest axis-aligned box enclosing all Cα atoms.

  · Foldseek's 3Di representation compresses backbone geometry into a per-residue letter drawn from a learned twenty-state alphabet. It captures the tertiary interaction pattern around each residue — which residues are packed against it in space, regardless of where they are in sequence.

  · Accessible surface area quantifies burial. A residue with SASA near zero is packed into the hydrophobic core; one with SASA >100 Å² sits on the surface. Computed here via the Shrake–Rupley numerical algorithm with a 1.4 Å probe.

Ask how reliable the model is.

  · For AlphaFold models, the B-factor field carries pLDDT — the model's own estimate of local accuracy on a 0–100 scale. Regions with pLDDT<50 should be treated as essentially unmodeled; they often correspond to intrinsically disordered segments.

  · For experimental (PDB) structures, the B-factor (temperature factor) quantifies the positional spread of each atom in the crystal — a combination of thermal vibration and static disorder — in units of Å². High B-factors mark flexible loops or poorly resolved regions; low B-factors mark the rigid, well-ordered core.

  · PAE(i, j) answers: if I align the predicted and true structures on residue i, how far off (in Å) do I expect residue j to be? A block-diagonal PAE matrix with low values on the blocks and high values off-diagonal is the signature of a multi-domain protein with confidently predicted domains but uncertain inter-domain orientation.

Place it in context: what it resembles, what it is annotated as, and how it looks.

  · Structural nearest neighbors (via Foldseek easy-search vs the PDB). Reported per hit: target PDB id, E-value, and alignment TM-score. A TM-score above ~0.5 is the conventional threshold for 'same fold'.

  · Functional annotations link the protein to curated databases. InterPro entries identify conserved domains and families by matching the sequence against member-database signatures (Pfam, PROSITE, CDD, …). Gene Ontology (GO) terms describe molecular function, biological process, and cellular component in a controlled vocabulary. CATH places the structure in a hierarchical fold classification (Class/Architecture/Topology/Homologous-superfamily). The organism is the source species.

  · Plot images: a contact map (which residues are close in 3D, as an N×N binary image), a Ramachandran scatter (backbone torsion angles, revealing secondary-structure composition at a glance), and — for AlphaFold structures — a PAE heatmap (pairwise prediction confidence).

  · Structure images are PyMOL renders from six orthogonal camera directions. Cartoon representation draws helices as coils and strands as arrows; sticks shows the backbone as bonds; surface shows the solvent-excluded envelope. Rainbow coloring maps sequence position to hue (blue→red, N→C); chain coloring assigns a distinct color per polypeptide.